Protein AF-A0A553NZQ5-F1 (afdb_monomer_lite)

Secondary structure (DSSP, 8-state):
---------------PPPP---TTSTTTTTSS----GGG--SHHHHHHHHHHHHTT---TTHHHHHHHHHHHHHTSTT---HHHHHHHHHHHHHHHS---S-----S-----HHHHHHHHHHHHHHHHHHHH---SSGGGHHHHHHHHHHHHHHHHHHTTT---HHHHHHHHHHHHHHHHHHHHHT--SPPP----TT-S---TTPPPPHHHHHHHHHTS-GGGTTT-TTS--

Organism: Tigriopus californicus (NCBI:txid6832)

Sequence (233 aa):
MVWRVAVQRGFGIVCRAFNPVGSRWASHCAASSLDHPETIGHPRKLYKVLVRNLDRLPNPDAKFYKDSVRRGFSQHVDETDPERIRQIIDRIQVGVIDPCVPMASSASHRIPPALRSQVIQLYRQLLRLGYQWQAQSPSNTPTERQYILSETQRLFRANQSLTNPQLISEHIREAEARATMAVHYRNPYPRPVNVPPRSYSKQVGKRAGKAIQKQSELSKPIYVKSIDDTVPK

Structure (mmCIF, N/CA/C/O backbone):
data_AF-A0A553NZQ5-F1
#
_entry.id   AF-A0A553NZQ5-F1
#
loop_
_atom_site.group_PDB
_atom_site.id
_atom_site.type_symbol
_atom_site.label_atom_id
_atom_site.label_alt_id
_atom_site.label_comp_id
_atom_site.label_asym_id
_atom_site.label_entity_id
_atom_site.label_seq_id
_atom_site.pdbx_PDB_ins_code
_atom_site.Cartn_x
_atom_site.Cartn_y
_atom_site.Cartn_z
_atom_site.occupancy
_atom_site.B_iso_or_equiv
_atom_site.auth_seq_id
_atom_site.auth_comp_id
_atom_site.auth_asym_id
_atom_site.auth_atom_id
_atom_site.pdbx_PDB_model_num
ATOM 1 N N . MET A 1 1 ? 9.486 70.555 8.428 1.00 34.84 1 MET A N 1
ATOM 2 C CA . MET A 1 1 ? 8.877 69.255 8.065 1.00 34.84 1 MET A CA 1
ATOM 3 C C . MET A 1 1 ? 9.848 68.142 8.418 1.00 34.84 1 MET A C 1
ATOM 5 O O . MET A 1 1 ? 10.601 67.683 7.577 1.00 34.84 1 MET A O 1
ATOM 9 N N . VAL A 1 2 ? 9.876 67.799 9.706 1.00 26.08 2 VAL A N 1
ATOM 10 C CA . VAL A 1 2 ? 10.712 66.774 10.338 1.00 26.08 2 VAL A CA 1
ATOM 11 C C . VAL A 1 2 ? 9.958 66.373 11.621 1.00 26.08 2 VAL A C 1
ATOM 13 O O . VAL A 1 2 ? 9.723 67.224 12.466 1.00 26.08 2 VAL A O 1
ATOM 16 N N . TRP A 1 3 ? 9.577 65.094 11.699 1.00 22.62 3 TRP A N 1
ATOM 17 C CA . TRP A 1 3 ? 9.467 64.221 12.883 1.00 22.62 3 TRP A CA 1
ATOM 18 C C . TRP A 1 3 ? 8.360 64.357 13.957 1.00 22.62 3 TRP A C 1
ATOM 20 O O . TRP A 1 3 ? 8.117 65.406 14.533 1.00 22.62 3 TRP A O 1
ATOM 30 N N . ARG A 1 4 ? 7.858 63.152 14.304 1.00 24.25 4 ARG A N 1
ATOM 31 C CA . ARG A 1 4 ? 7.279 62.650 15.573 1.00 24.25 4 ARG A CA 1
ATOM 32 C C . ARG A 1 4 ? 6.030 63.327 16.145 1.00 24.25 4 ARG A C 1
ATOM 34 O O . ARG A 1 4 ? 6.143 64.346 16.801 1.00 24.25 4 ARG A O 1
ATOM 41 N N . VAL A 1 5 ? 4.924 62.571 16.156 1.00 28.64 5 VAL A N 1
ATOM 42 C CA . VAL A 1 5 ? 4.207 62.208 17.398 1.00 28.64 5 VAL A CA 1
ATOM 43 C C . VAL A 1 5 ? 3.675 60.777 17.248 1.00 28.64 5 VAL A C 1
ATOM 45 O O . VAL A 1 5 ? 2.895 60.481 16.347 1.00 28.64 5 VAL A O 1
ATOM 48 N N . ALA A 1 6 ? 4.129 59.884 18.126 1.00 29.45 6 ALA A N 1
ATOM 49 C CA . ALA A 1 6 ? 3.522 58.580 18.354 1.00 29.45 6 ALA A CA 1
ATOM 50 C C . ALA A 1 6 ? 2.215 58.781 19.137 1.00 29.45 6 ALA A C 1
ATOM 52 O O . ALA A 1 6 ? 2.225 59.443 20.173 1.00 29.45 6 ALA A O 1
ATOM 53 N N . VAL A 1 7 ? 1.104 58.217 18.653 1.00 30.83 7 VAL A N 1
ATOM 54 C CA . VAL A 1 7 ? -0.173 58.202 19.377 1.00 30.83 7 VAL A CA 1
ATOM 55 C C . VAL A 1 7 ? -0.441 56.802 19.914 1.00 30.83 7 VAL A C 1
ATOM 57 O O . VAL A 1 7 ? -0.498 55.806 19.200 1.00 30.83 7 VAL A O 1
ATOM 60 N N . GLN A 1 8 ? -0.603 56.795 21.223 1.00 31.92 8 GLN A N 1
ATOM 61 C CA . GLN A 1 8 ? -0.920 55.721 22.140 1.00 31.92 8 GLN A CA 1
ATOM 62 C C . GLN A 1 8 ? -2.379 55.275 21.982 1.00 31.92 8 GLN A C 1
ATOM 64 O O . GLN A 1 8 ? -3.272 56.076 22.239 1.00 31.92 8 GLN A O 1
ATOM 69 N N . ARG A 1 9 ? -2.642 54.008 21.617 1.00 32.78 9 ARG A N 1
ATOM 70 C CA . ARG A 1 9 ? -3.940 53.342 21.866 1.00 32.78 9 ARG A CA 1
ATOM 71 C C . ARG A 1 9 ? -3.785 51.840 22.150 1.00 32.78 9 ARG A C 1
ATOM 73 O O . ARG A 1 9 ? -3.464 51.056 21.270 1.00 32.78 9 ARG A O 1
ATOM 80 N N . GLY A 1 10 ? -4.024 51.524 23.425 1.00 29.95 10 GLY A N 1
ATOM 81 C CA . GLY A 1 10 ? -4.539 50.294 24.041 1.00 29.95 10 GLY A CA 1
ATOM 82 C C . GLY A 1 10 ? -4.484 48.959 23.296 1.00 29.95 10 GLY A C 1
ATOM 83 O O . GLY A 1 10 ? -5.216 48.727 22.339 1.00 29.95 10 GLY A O 1
ATOM 84 N N . PHE A 1 11 ? -3.735 48.028 23.888 1.00 30.14 11 PHE A N 1
ATOM 85 C CA . PHE A 1 11 ? -4.011 46.593 23.847 1.00 30.14 11 PHE A CA 1
ATOM 86 C C . PHE A 1 11 ? -5.393 46.289 24.450 1.00 30.14 11 PHE A C 1
ATOM 88 O O . PHE A 1 11 ? -5.730 46.804 25.515 1.00 30.14 11 PHE A O 1
ATOM 95 N N . GLY A 1 12 ? -6.159 45.409 23.802 1.00 26.55 12 GLY A N 1
ATOM 96 C CA . GLY A 1 12 ? -7.409 44.871 24.339 1.00 26.55 12 GLY A CA 1
ATOM 97 C C . GLY A 1 12 ? -8.275 44.221 23.265 1.00 26.55 12 GLY A C 1
ATOM 98 O O . GLY A 1 12 ? -9.278 44.794 22.849 1.00 26.55 12 GLY A O 1
ATOM 99 N N . ILE A 1 13 ? -7.900 43.027 22.793 1.00 29.56 13 ILE A N 1
ATOM 100 C CA . ILE A 1 13 ? -8.799 42.207 21.969 1.00 29.56 13 ILE A CA 1
ATOM 101 C C . ILE A 1 13 ? -9.811 41.553 22.910 1.00 29.56 13 ILE A C 1
ATOM 103 O O . ILE A 1 13 ? -9.509 40.616 23.644 1.00 29.56 13 ILE A O 1
ATOM 107 N N . VAL A 1 14 ? -11.019 42.105 22.891 1.00 29.95 14 VAL A N 1
ATOM 108 C CA . VAL A 1 14 ? -12.210 41.581 23.555 1.00 29.95 14 VAL A CA 1
ATOM 109 C C . VAL A 1 14 ? -12.676 40.332 22.801 1.00 29.95 14 VAL A C 1
ATOM 111 O O . VAL A 1 14 ? -13.279 40.431 21.732 1.00 29.95 14 VAL A O 1
ATOM 114 N N . CYS A 1 15 ? -12.426 39.147 23.361 1.00 28.91 15 CYS A N 1
ATOM 115 C CA . CYS A 1 15 ? -13.151 37.936 22.983 1.00 28.91 15 CYS A CA 1
ATOM 116 C C . CYS A 1 15 ? -14.612 38.090 23.429 1.00 28.91 15 CYS A C 1
ATOM 118 O O . CYS A 1 15 ? -14.913 38.077 24.622 1.00 28.91 15 CYS A O 1
ATOM 120 N N . ARG A 1 16 ? -15.528 38.257 22.468 1.00 30.03 16 ARG A N 1
ATOM 121 C CA . ARG A 1 16 ? -16.971 38.190 22.725 1.00 30.03 16 ARG A CA 1
ATOM 122 C C . ARG A 1 16 ? -17.333 36.776 23.163 1.00 30.03 16 ARG A C 1
ATOM 124 O O . ARG A 1 16 ? -17.112 35.818 22.427 1.00 30.03 16 ARG A O 1
ATOM 131 N N . ALA A 1 17 ? -17.912 36.689 24.355 1.00 29.67 17 ALA A N 1
ATOM 132 C CA . ALA A 1 17 ? -18.556 35.504 24.886 1.00 29.67 17 ALA A CA 1
ATOM 133 C C . ALA A 1 17 ? -19.623 34.997 23.904 1.00 29.67 17 ALA A C 1
ATOM 135 O O . ALA A 1 17 ? -20.591 35.700 23.607 1.00 29.67 17 ALA A O 1
ATOM 136 N N . PHE A 1 18 ? -19.434 33.775 23.405 1.00 27.61 18 PHE A N 1
ATOM 137 C CA . PHE A 1 18 ? -20.489 33.010 22.757 1.00 27.61 18 PHE A CA 1
ATOM 138 C C . PHE A 1 18 ? -21.094 32.055 23.789 1.00 27.61 18 PHE A C 1
ATOM 140 O O . PHE A 1 18 ? -20.395 31.363 24.526 1.00 27.61 18 PHE A O 1
ATOM 147 N N . ASN A 1 19 ? -22.414 32.128 23.861 1.00 30.89 19 ASN A N 1
ATOM 148 C CA . ASN A 1 19 ? -23.310 31.618 24.888 1.00 30.89 19 ASN A CA 1
ATOM 149 C C . ASN A 1 19 ? -23.218 30.080 25.052 1.00 30.89 19 ASN A C 1
ATOM 151 O O . ASN A 1 19 ? -23.381 29.372 24.054 1.00 30.89 19 ASN A O 1
ATOM 155 N N . PRO A 1 20 ? -23.014 29.528 26.265 1.00 34.59 20 PRO A N 1
ATOM 156 C CA . PRO A 1 20 ? -23.078 28.090 26.493 1.00 34.59 20 PRO A CA 1
ATOM 157 C C . PRO A 1 20 ? -24.542 27.646 26.606 1.00 34.59 20 PRO A C 1
ATOM 159 O O . PRO A 1 20 ? -25.149 27.665 27.676 1.00 34.59 20 PRO A O 1
ATOM 162 N N . VAL A 1 21 ? -25.128 27.212 25.490 1.00 34.81 21 VAL A N 1
ATOM 163 C CA . VAL A 1 21 ? -26.366 26.426 25.520 1.00 34.81 21 VAL A CA 1
ATOM 164 C C . VAL A 1 21 ? -25.994 25.008 25.941 1.00 34.81 21 VAL A C 1
ATOM 166 O O . VAL A 1 21 ? -25.382 24.266 25.178 1.00 34.81 21 VAL A O 1
ATOM 169 N N . GLY A 1 22 ? -26.348 24.639 27.171 1.00 32.81 22 GLY A N 1
ATOM 170 C CA . GLY A 1 22 ? -26.192 23.265 27.656 1.00 32.81 22 GLY A CA 1
ATOM 171 C C . GLY A 1 22 ? -25.833 23.114 29.128 1.00 32.81 22 GLY A C 1
ATOM 172 O O . GLY A 1 22 ? -25.256 22.100 29.516 1.00 32.81 22 GLY A O 1
ATOM 173 N N . SER A 1 23 ? -26.175 24.102 29.952 1.00 36.06 23 SER A N 1
ATOM 174 C CA . SER A 1 23 ? -26.152 24.094 31.417 1.00 36.06 23 SER A CA 1
ATOM 175 C C . SER A 1 23 ? -27.056 22.999 32.004 1.00 36.06 23 SER A C 1
ATOM 177 O O . SER A 1 23 ? -28.111 23.265 32.570 1.00 36.06 23 SER A O 1
ATOM 179 N N . ARG A 1 24 ? -26.656 21.736 31.856 1.00 34.66 24 ARG A N 1
ATOM 180 C CA . ARG A 1 24 ? -27.196 20.610 32.639 1.00 34.66 24 ARG A CA 1
ATOM 181 C C . ARG A 1 24 ? -26.114 19.728 33.252 1.00 34.66 24 ARG A C 1
ATOM 183 O O . ARG A 1 24 ? -26.399 18.969 34.167 1.00 34.66 24 ARG A O 1
ATOM 190 N N . TRP A 1 25 ? -24.868 19.888 32.809 1.00 31.78 25 TRP A N 1
ATOM 191 C CA . TRP A 1 25 ? -23.724 19.127 33.311 1.00 31.78 25 TRP A CA 1
ATOM 192 C C . TRP A 1 25 ? -22.955 19.859 34.418 1.00 31.78 25 TRP A C 1
ATOM 194 O O . TRP A 1 25 ? -22.485 19.223 35.352 1.00 31.78 25 TRP A O 1
ATOM 204 N N . ALA A 1 26 ? -22.902 21.196 34.388 1.00 34.97 26 ALA A N 1
ATOM 205 C CA . ALA A 1 26 ? -22.195 21.975 35.409 1.00 34.97 26 ALA A CA 1
ATOM 206 C C . ALA A 1 26 ? -22.959 22.070 36.747 1.00 34.97 26 ALA A C 1
ATOM 208 O O . ALA A 1 26 ? -22.342 22.130 37.805 1.00 34.97 26 ALA A O 1
ATOM 209 N N . SER A 1 27 ? -24.296 22.027 36.724 1.00 30.98 27 SER A N 1
ATOM 210 C CA . SER A 1 27 ? -25.121 22.199 37.934 1.00 30.98 27 SER A CA 1
ATOM 211 C C . SER A 1 27 ? -25.471 20.892 38.654 1.00 30.98 27 SER A C 1
ATOM 213 O O . SER A 1 27 ? -25.902 20.939 39.800 1.00 30.98 27 SER A O 1
ATOM 215 N N . HIS A 1 28 ? -25.252 19.724 38.037 1.00 34.47 28 HIS A N 1
ATOM 216 C CA . HIS A 1 28 ? -25.442 18.424 38.701 1.00 34.47 28 HIS A CA 1
ATOM 217 C C . HIS A 1 28 ? -24.177 17.913 39.414 1.00 34.47 28 HIS A C 1
ATOM 219 O O . HIS A 1 28 ? -24.279 17.050 40.282 1.00 34.47 28 HIS A O 1
ATOM 225 N N . CYS A 1 29 ? -22.997 18.463 39.108 1.00 36.50 29 CYS A N 1
ATOM 226 C CA . CYS A 1 29 ? -21.754 18.122 39.810 1.00 36.50 29 CYS A CA 1
ATOM 227 C C . CYS A 1 29 ? -21.604 18.836 41.167 1.00 36.50 29 CYS A C 1
ATOM 229 O O . CYS A 1 29 ? -20.829 18.384 42.001 1.00 36.50 29 CYS A O 1
ATOM 231 N N . ALA A 1 30 ? -22.355 19.914 41.415 1.00 32.78 30 ALA A N 1
ATOM 232 C CA . ALA A 1 30 ? -22.250 20.717 42.638 1.00 32.78 30 ALA A CA 1
ATOM 233 C C . ALA A 1 30 ? -23.123 20.221 43.812 1.00 32.78 30 ALA A C 1
ATOM 235 O O . ALA A 1 30 ? -23.079 20.803 44.891 1.00 32.78 30 ALA A O 1
ATOM 236 N N . ALA A 1 31 ? -23.912 19.154 43.634 1.00 33.59 31 ALA A N 1
ATOM 237 C CA . ALA A 1 31 ? -24.860 18.676 44.645 1.00 33.59 31 ALA A CA 1
ATOM 238 C C . ALA A 1 31 ? -24.847 17.147 44.791 1.00 33.59 31 ALA A C 1
ATOM 240 O O . ALA A 1 31 ? -25.836 16.465 44.540 1.00 33.59 31 ALA A O 1
ATOM 241 N N . SER A 1 32 ? -23.707 16.588 45.182 1.00 37.28 32 SER A N 1
ATOM 242 C CA . SER A 1 32 ? -23.625 15.344 45.957 1.00 37.28 32 SER A CA 1
ATOM 243 C C . SER A 1 32 ? -22.174 15.163 46.351 1.00 37.28 32 SER A C 1
ATOM 245 O O . SER A 1 32 ? -21.344 14.916 45.481 1.00 37.28 32 SER A O 1
ATOM 247 N N . SER A 1 33 ? -21.908 15.332 47.645 1.00 44.00 33 SER A N 1
ATOM 248 C CA . SER A 1 33 ? -20.759 14.805 48.383 1.00 44.00 33 SER A CA 1
ATOM 249 C C . SER A 1 33 ? -19.882 13.865 47.549 1.00 44.00 33 SER A C 1
ATOM 251 O O . SER A 1 33 ? -20.131 12.659 47.460 1.00 44.00 33 SER A O 1
ATOM 253 N N . LEU A 1 34 ? -18.852 14.425 46.915 1.00 44.53 34 LEU A N 1
ATOM 254 C CA . LEU A 1 34 ? -17.677 13.639 46.588 1.00 44.53 34 LEU A CA 1
ATOM 255 C C . LEU A 1 34 ? -17.097 13.269 47.948 1.00 44.53 34 LEU A C 1
ATOM 257 O O . LEU A 1 34 ? -16.428 14.101 48.558 1.00 44.53 34 LEU A O 1
ATOM 261 N N . ASP A 1 35 ? -17.429 12.081 48.455 1.00 46.53 35 ASP A N 1
ATOM 262 C CA . ASP A 1 35 ? -16.715 11.494 49.585 1.00 46.53 35 ASP A CA 1
ATOM 263 C C . ASP A 1 35 ? -15.227 11.616 49.245 1.00 46.53 35 ASP A C 1
ATOM 265 O O . ASP A 1 35 ? -14.747 11.018 48.278 1.00 46.53 35 ASP A O 1
ATOM 269 N N . HIS A 1 36 ? -14.526 12.505 49.951 1.00 50.66 36 HIS A N 1
ATOM 270 C CA . HIS A 1 36 ? -13.116 12.761 49.705 1.00 50.66 36 HIS A CA 1
ATOM 271 C C . HIS A 1 36 ? -12.359 11.435 49.871 1.00 50.66 36 HIS A C 1
ATOM 273 O O . HIS A 1 36 ? -12.729 10.642 50.748 1.00 50.66 36 HIS A O 1
ATOM 279 N N . PRO A 1 37 ? -11.315 11.164 49.064 1.00 51.25 37 PRO A N 1
ATOM 280 C CA . PRO A 1 37 ? -10.582 9.893 49.093 1.00 51.25 37 PRO A CA 1
ATOM 281 C C . PRO A 1 37 ? -10.069 9.520 50.495 1.00 51.25 37 PRO A C 1
ATOM 283 O O . PRO A 1 37 ? -9.906 8.343 50.803 1.00 51.25 37 PRO A O 1
ATOM 286 N N . GLU A 1 38 ? -9.914 10.512 51.371 1.00 49.06 38 GLU A N 1
ATOM 287 C CA . GLU A 1 38 ? -9.522 10.384 52.776 1.00 49.06 38 GLU A CA 1
ATOM 288 C C . GLU A 1 38 ? -10.532 9.621 53.654 1.00 49.06 38 GLU A C 1
ATOM 290 O O . GLU A 1 38 ? -10.159 9.062 54.682 1.00 49.06 38 GLU A O 1
ATOM 295 N N . THR A 1 39 ? -11.801 9.527 53.243 1.00 55.50 39 THR A N 1
ATOM 296 C CA . THR A 1 39 ? -12.855 8.790 53.973 1.00 55.50 39 THR A CA 1
ATOM 297 C C . THR A 1 39 ? -13.043 7.346 53.487 1.00 55.50 39 THR A C 1
ATOM 299 O O . THR A 1 39 ? -13.803 6.561 54.069 1.00 55.50 39 THR A O 1
ATOM 302 N N . ILE A 1 40 ? -12.326 6.946 52.431 1.00 61.56 40 ILE A N 1
ATOM 303 C CA . ILE A 1 40 ? -12.476 5.649 51.770 1.00 61.56 40 ILE A CA 1
ATOM 304 C C . ILE A 1 40 ? -11.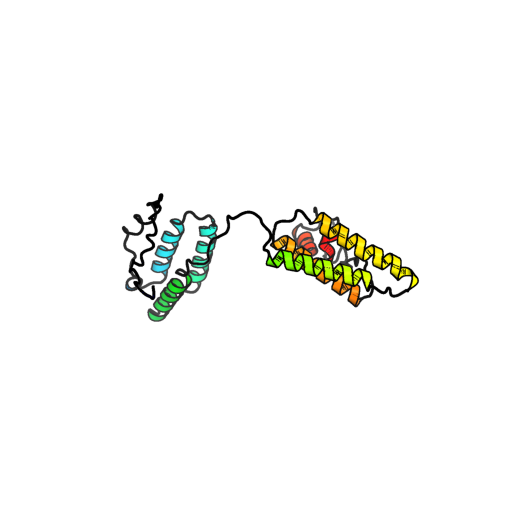451 4.655 52.333 1.00 61.56 40 ILE A C 1
ATOM 306 O O . ILE A 1 40 ? -10.510 4.243 51.669 1.00 61.56 40 ILE A O 1
ATOM 310 N N . GLY A 1 41 ? -11.666 4.209 53.572 1.00 60.50 41 GLY A N 1
ATOM 311 C CA . GLY A 1 41 ? -10.793 3.226 54.234 1.00 60.50 41 GLY A CA 1
ATOM 312 C C . GLY A 1 41 ? -10.859 1.790 53.683 1.00 60.50 41 GLY A C 1
ATOM 313 O O . GLY A 1 41 ? -10.273 0.895 54.274 1.00 60.50 41 GLY A O 1
ATOM 314 N N . HIS A 1 42 ? -11.609 1.525 52.602 1.00 70.00 42 HIS A N 1
ATOM 315 C CA . HIS A 1 42 ? -11.699 0.184 52.011 1.00 70.00 42 HIS A CA 1
ATOM 316 C C . HIS A 1 42 ? -11.907 0.257 50.486 1.00 70.00 42 HIS A C 1
ATOM 318 O O . HIS A 1 42 ? -12.862 0.909 50.041 1.00 70.00 42 HIS A O 1
ATOM 324 N N . PRO A 1 43 ? -11.122 -0.478 49.667 1.00 66.81 43 PRO A N 1
ATOM 325 C CA . PRO A 1 43 ? -11.233 -0.481 48.199 1.00 66.81 43 PRO A CA 1
ATOM 326 C C . PRO A 1 43 ? -12.639 -0.813 47.667 1.00 66.81 43 PRO A C 1
ATOM 328 O O . PRO A 1 43 ? -13.052 -0.315 46.619 1.00 66.81 43 PRO A O 1
ATOM 331 N N . ARG A 1 44 ? -13.442 -1.590 48.411 1.00 71.75 44 ARG A N 1
ATOM 332 C CA . ARG A 1 44 ? -14.847 -1.889 48.070 1.00 71.75 44 ARG A CA 1
ATOM 333 C C . ARG A 1 44 ? -15.732 -0.640 48.019 1.00 71.75 44 ARG A C 1
ATOM 335 O O . ARG A 1 44 ? -16.655 -0.579 47.205 1.00 71.75 44 ARG A O 1
ATOM 342 N N . LYS A 1 45 ? -15.486 0.343 48.892 1.00 75.75 45 LYS A N 1
ATOM 343 C CA . LYS A 1 45 ? -16.234 1.610 48.914 1.00 75.75 45 LYS A CA 1
ATOM 344 C C . LYS A 1 45 ? -15.865 2.470 47.699 1.00 75.75 45 LYS A C 1
ATOM 346 O O . LYS A 1 45 ? -16.774 2.948 47.024 1.00 75.75 45 LYS A O 1
ATOM 351 N N . LEU A 1 46 ? -14.574 2.546 47.355 1.00 72.62 46 LEU A N 1
ATOM 352 C CA . LEU A 1 46 ? -14.073 3.234 46.155 1.00 72.62 46 LEU A CA 1
ATOM 353 C C . LEU A 1 46 ? -14.740 2.706 44.879 1.00 72.62 46 LEU A C 1
ATOM 355 O O . LEU A 1 46 ? -15.280 3.468 44.081 1.00 72.62 46 LEU A O 1
A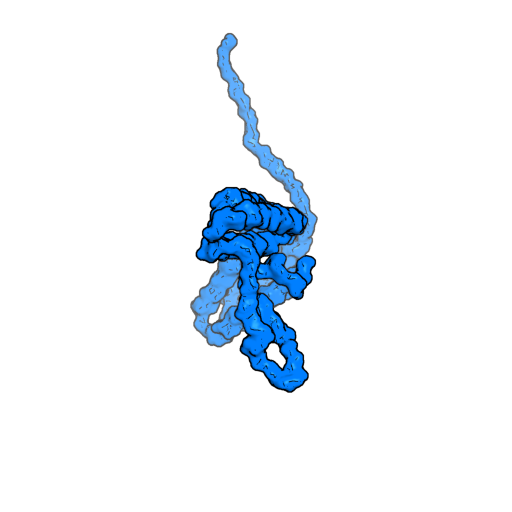TOM 359 N N . TYR A 1 47 ? -14.775 1.380 44.724 1.00 74.94 47 TYR A N 1
ATOM 360 C CA . TYR A 1 47 ? -15.391 0.721 43.574 1.00 74.94 47 TYR A CA 1
ATOM 361 C C . TYR A 1 47 ? -16.878 1.074 43.411 1.00 74.94 47 TYR A C 1
ATOM 363 O O . TYR A 1 47 ? -17.332 1.360 42.302 1.00 74.94 47 TYR A O 1
ATOM 371 N N . LYS A 1 48 ? -17.644 1.117 44.512 1.00 77.31 48 LYS A N 1
ATOM 372 C CA . LYS A 1 48 ? -19.063 1.511 44.474 1.00 77.31 48 LYS A CA 1
ATOM 373 C C . LYS A 1 48 ? -19.248 2.944 43.974 1.00 77.31 48 LYS A C 1
ATOM 375 O O . LYS A 1 48 ? -20.183 3.194 43.216 1.00 77.31 48 LYS A O 1
ATOM 380 N N . VAL A 1 49 ? -18.379 3.868 44.383 1.00 76.62 49 VAL A N 1
ATOM 381 C CA . VAL A 1 49 ? -18.419 5.268 43.932 1.00 76.62 49 VAL A CA 1
ATOM 382 C C . VAL A 1 49 ? -18.082 5.366 42.441 1.00 76.62 49 VAL A C 1
ATOM 384 O O . VAL A 1 49 ? -18.823 5.994 41.688 1.00 76.62 49 VAL A O 1
ATOM 387 N N . LEU A 1 50 ? -17.035 4.672 41.986 1.00 72.69 50 LEU A N 1
ATOM 388 C CA . LEU A 1 50 ? -16.617 4.671 40.580 1.00 72.69 50 LEU A CA 1
ATOM 389 C C . LEU A 1 50 ? -17.700 4.124 39.645 1.00 72.69 50 LEU A C 1
ATOM 391 O O . LEU A 1 50 ? -18.011 4.743 38.630 1.00 72.69 50 LEU A O 1
ATOM 395 N N . VAL A 1 51 ? -18.325 2.999 40.000 1.00 74.12 51 VAL A N 1
ATOM 396 C CA . VAL A 1 51 ? -19.403 2.416 39.186 1.00 74.12 51 VAL A CA 1
ATOM 397 C C . VAL A 1 51 ? -20.612 3.350 39.112 1.00 74.12 51 VAL A C 1
ATOM 399 O O . VAL A 1 51 ? -21.160 3.539 38.029 1.00 74.12 51 VAL A O 1
ATOM 402 N N . ARG A 1 52 ? -20.986 3.997 40.226 1.00 75.69 52 ARG A N 1
ATOM 403 C CA . ARG A 1 52 ? -22.071 4.994 40.244 1.00 75.69 52 ARG A CA 1
ATOM 404 C C . ARG A 1 52 ? -21.782 6.185 39.332 1.00 75.69 52 ARG A C 1
ATOM 406 O O . ARG A 1 52 ? -22.706 6.688 38.703 1.00 75.69 52 ARG A O 1
ATOM 413 N N . ASN A 1 53 ? -20.528 6.628 39.251 1.00 71.88 53 ASN A N 1
ATOM 414 C CA . ASN A 1 53 ? -20.134 7.719 38.360 1.00 71.88 53 ASN A CA 1
ATOM 415 C C . ASN A 1 53 ? -20.155 7.293 36.886 1.00 71.88 53 ASN A C 1
ATOM 417 O O . ASN A 1 53 ? -20.608 8.063 36.045 1.00 71.88 53 ASN A O 1
ATOM 421 N N . LEU A 1 54 ? -19.742 6.061 36.573 1.00 72.62 54 LEU A N 1
ATOM 422 C CA . LEU A 1 54 ? -19.806 5.527 35.208 1.00 72.62 54 LEU A CA 1
ATOM 423 C C . LEU A 1 54 ? -21.244 5.331 34.714 1.00 72.62 54 LEU A C 1
ATOM 425 O O . LEU A 1 54 ? -21.519 5.593 33.548 1.00 72.62 54 LEU A O 1
ATOM 429 N N . ASP A 1 55 ? -22.169 4.937 35.593 1.00 70.50 55 ASP A N 1
ATOM 430 C CA . ASP A 1 55 ? -23.589 4.778 35.248 1.00 70.50 55 ASP A CA 1
ATOM 431 C C . ASP A 1 55 ? -24.288 6.128 34.961 1.00 70.50 55 ASP A C 1
ATOM 433 O O . ASP A 1 55 ? -25.366 6.154 34.371 1.00 70.50 55 ASP A O 1
ATOM 437 N N . ARG A 1 56 ? -23.674 7.261 35.338 1.00 72.44 56 ARG A N 1
ATOM 438 C CA . ARG A 1 56 ? -24.158 8.619 35.023 1.00 72.44 56 ARG A CA 1
ATOM 439 C C . ARG A 1 56 ? -23.677 9.134 33.661 1.00 72.44 56 ARG A C 1
ATOM 441 O O . ARG A 1 56 ? -24.157 10.175 33.213 1.00 72.44 56 ARG A O 1
ATOM 448 N N . LEU A 1 57 ? -22.734 8.450 33.006 1.00 66.88 57 LEU A N 1
ATOM 449 C CA . LEU A 1 57 ? -22.196 8.870 31.712 1.00 66.88 57 LEU A CA 1
ATOM 450 C C . LEU A 1 57 ? -23.102 8.384 30.560 1.00 66.88 57 LEU A C 1
ATOM 452 O O . LEU A 1 57 ? -23.386 7.193 30.474 1.00 66.88 57 LEU A O 1
ATOM 456 N N . PRO A 1 58 ? -23.510 9.253 29.617 1.00 64.44 58 PRO A N 1
ATOM 457 C CA . PRO A 1 58 ? -24.420 8.922 28.517 1.00 64.44 58 PRO A CA 1
ATOM 458 C C . PRO A 1 58 ? -23.719 8.208 27.347 1.00 64.44 58 PRO A C 1
ATOM 460 O O . PRO A 1 58 ? -24.244 8.193 26.237 1.00 64.44 58 PRO A O 1
ATOM 463 N N . ASN A 1 59 ? -22.518 7.656 27.553 1.00 67.75 59 ASN A N 1
ATOM 464 C CA . ASN A 1 59 ? -21.684 7.117 26.479 1.00 67.75 59 ASN A CA 1
ATOM 465 C C . ASN A 1 59 ? -21.906 5.592 26.307 1.00 67.75 59 ASN A C 1
ATOM 467 O O . ASN A 1 59 ? -21.793 4.868 27.300 1.00 67.75 59 ASN A O 1
ATOM 471 N N . PRO A 1 60 ? -22.153 5.061 25.086 1.00 59.19 60 PRO A N 1
ATOM 472 C CA . PRO A 1 60 ? -22.134 3.614 24.813 1.00 59.19 60 PRO A CA 1
ATOM 473 C C . PRO A 1 60 ? -20.838 2.907 25.258 1.00 59.19 60 PRO A C 1
ATOM 475 O O . PRO A 1 60 ? -20.867 1.721 25.595 1.00 59.19 60 PRO A O 1
ATOM 478 N N . ASP A 1 61 ? -19.723 3.635 25.349 1.00 57.44 61 ASP A N 1
ATOM 479 C CA . ASP A 1 61 ? -18.434 3.112 25.813 1.00 57.44 61 ASP A CA 1
ATOM 480 C C . ASP A 1 61 ? -18.352 2.944 27.339 1.00 57.44 61 ASP A C 1
ATOM 482 O O . ASP A 1 61 ? -17.400 2.348 27.846 1.00 57.44 61 ASP A O 1
ATOM 486 N N . ALA A 1 62 ? -19.361 3.389 28.102 1.00 64.44 62 ALA A N 1
ATOM 487 C CA . ALA A 1 62 ? -19.419 3.209 29.556 1.00 64.44 62 ALA A CA 1
ATOM 488 C C . ALA A 1 62 ? -19.247 1.735 29.967 1.00 64.44 62 ALA A C 1
ATOM 490 O O . ALA A 1 62 ? -18.657 1.438 31.008 1.00 64.44 62 ALA A O 1
ATOM 491 N N . LYS A 1 63 ? -19.680 0.794 29.114 1.00 67.06 63 LYS A N 1
ATOM 492 C CA . LYS A 1 63 ? -19.467 -0.646 29.310 1.00 67.06 63 LYS A CA 1
ATOM 493 C C . LYS A 1 63 ? -17.979 -1.019 29.337 1.00 67.06 63 LYS A C 1
ATOM 495 O O . LYS A 1 63 ? -17.564 -1.767 30.220 1.00 67.06 63 LYS A O 1
ATOM 500 N N . PHE A 1 64 ? -17.175 -0.473 28.422 1.00 70.31 64 PHE A N 1
ATOM 501 C CA . PHE A 1 64 ? -15.735 -0.738 28.353 1.00 70.31 64 PHE A CA 1
ATOM 502 C C . PHE A 1 64 ? -15.019 -0.247 29.616 1.00 70.31 64 PHE A C 1
ATOM 504 O O . PHE A 1 64 ? -14.241 -0.986 30.226 1.00 70.31 64 PHE A O 1
ATOM 511 N N . TYR A 1 65 ? -15.340 0.969 30.061 1.00 72.38 65 TYR A N 1
ATOM 512 C CA . TYR A 1 65 ? -14.777 1.531 31.288 1.00 72.38 65 TYR A CA 1
ATOM 513 C C . TYR A 1 65 ? -15.202 0.735 32.525 1.00 72.38 65 TYR A C 1
ATOM 515 O O . TYR A 1 65 ? -14.370 0.447 33.385 1.00 72.38 65 TYR A O 1
ATOM 523 N N . LYS A 1 66 ? -16.459 0.279 32.582 1.00 72.69 66 LYS A N 1
ATOM 524 C CA . LYS A 1 66 ? -16.974 -0.567 33.669 1.00 72.69 66 LYS A CA 1
ATOM 525 C C . LYS A 1 66 ? -16.218 -1.893 33.771 1.00 72.69 66 LYS A C 1
ATOM 527 O O . LYS A 1 66 ? -15.871 -2.320 34.872 1.00 72.69 66 LYS A O 1
ATOM 532 N N . ASP A 1 67 ? -15.906 -2.518 32.640 1.00 71.69 67 ASP A N 1
ATOM 533 C CA . ASP A 1 67 ? -15.150 -3.774 32.596 1.00 71.69 67 ASP A CA 1
ATOM 534 C C . ASP A 1 67 ? -13.654 -3.581 32.891 1.00 71.69 67 ASP A C 1
ATOM 536 O O . ASP A 1 67 ? -13.003 -4.491 33.412 1.00 71.69 67 ASP A O 1
ATOM 540 N N . SER A 1 68 ? -13.099 -2.403 32.598 1.00 72.31 68 SER A N 1
ATOM 541 C CA . SER A 1 68 ? -11.742 -2.024 33.011 1.00 72.31 68 SER A CA 1
ATOM 542 C C . SER A 1 68 ? -11.653 -1.837 34.531 1.00 72.31 68 SER A C 1
ATOM 544 O O . SER A 1 68 ? -10.830 -2.471 35.192 1.00 72.31 68 SER A O 1
ATOM 546 N N . VAL A 1 69 ? -12.583 -1.067 35.109 1.00 72.69 69 VAL A N 1
ATOM 547 C CA . VAL A 1 69 ? -12.660 -0.821 36.560 1.00 72.69 69 VAL A CA 1
ATOM 548 C C . VAL A 1 69 ? -12.882 -2.121 37.339 1.00 72.69 69 VAL A C 1
ATOM 550 O O . VAL A 1 69 ? -12.250 -2.333 38.370 1.00 72.69 69 VAL A O 1
ATOM 553 N N . ARG A 1 70 ? -13.717 -3.038 36.834 1.00 72.75 70 ARG A N 1
ATOM 554 C CA . ARG A 1 70 ? -13.916 -4.372 37.434 1.00 72.75 70 ARG A CA 1
ATOM 555 C C . ARG A 1 70 ? -12.649 -5.221 37.450 1.00 72.75 70 ARG A C 1
ATOM 557 O O . ARG A 1 70 ? -12.353 -5.852 38.466 1.00 72.75 70 ARG A O 1
ATOM 564 N N . ARG A 1 7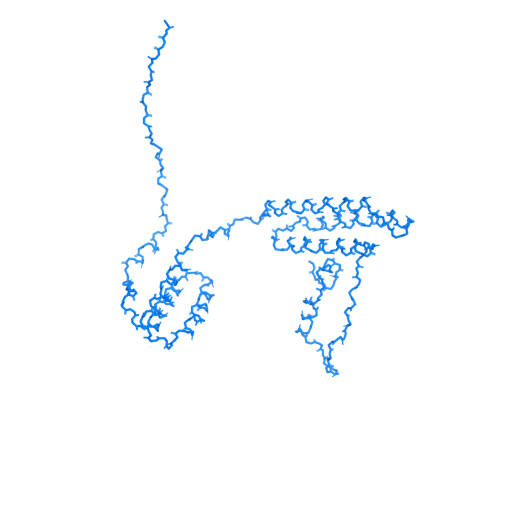1 ? -11.912 -5.253 36.335 1.00 69.56 71 ARG A N 1
ATOM 565 C CA . ARG A 1 71 ? -10.663 -6.022 36.226 1.00 69.56 71 ARG A CA 1
ATOM 566 C C . ARG A 1 71 ? -9.588 -5.474 37.158 1.00 69.56 71 ARG A C 1
ATOM 568 O O . ARG A 1 71 ? -8.965 -6.264 37.856 1.00 69.56 71 ARG A O 1
ATOM 575 N N . GLY A 1 72 ? -9.437 -4.150 37.225 1.00 67.56 72 GLY A N 1
ATOM 576 C CA . GLY A 1 72 ? -8.522 -3.505 38.172 1.00 67.56 72 GLY A CA 1
ATOM 577 C C . GLY A 1 72 ? -8.916 -3.754 39.630 1.00 67.56 72 GLY A C 1
ATOM 578 O O . GLY A 1 72 ? -8.080 -4.135 40.439 1.00 67.56 72 GLY A O 1
ATOM 579 N N . PHE A 1 73 ? -10.204 -3.634 39.969 1.00 74.38 73 PHE A N 1
ATOM 580 C CA . PHE A 1 73 ? -10.686 -3.868 41.335 1.00 74.38 73 PHE A CA 1
ATOM 581 C C . PHE A 1 73 ? -10.471 -5.310 41.813 1.00 74.38 73 PHE A C 1
ATOM 583 O O . PHE A 1 73 ? -10.106 -5.527 42.965 1.00 74.38 73 PHE A O 1
ATOM 590 N N . SER A 1 74 ? -10.655 -6.294 40.929 1.00 70.44 74 SER A N 1
ATOM 591 C CA . SER A 1 74 ? -10.484 -7.713 41.277 1.00 70.44 74 SER A CA 1
ATOM 592 C C . SER A 1 74 ? -9.062 -8.040 41.750 1.00 70.44 74 SER A C 1
ATOM 594 O O . SER A 1 74 ? -8.880 -8.982 42.509 1.00 70.44 74 SER A O 1
ATOM 596 N N . GLN A 1 75 ? -8.064 -7.250 41.342 1.00 67.94 75 GLN A N 1
ATOM 597 C CA . GLN A 1 75 ? -6.668 -7.411 41.764 1.00 67.94 75 GLN A CA 1
ATOM 598 C C . GLN A 1 75 ? -6.378 -6.810 43.150 1.00 67.94 75 GLN A C 1
ATOM 600 O O . GLN A 1 75 ? -5.337 -7.098 43.730 1.00 67.94 75 GLN A O 1
ATOM 605 N N . HIS A 1 76 ? -7.283 -5.985 43.683 1.00 67.88 76 HIS A N 1
ATOM 606 C CA . HIS A 1 76 ? -7.092 -5.208 44.915 1.00 67.88 76 HIS A CA 1
ATOM 607 C C . HIS A 1 76 ? -8.245 -5.402 45.914 1.00 67.88 76 HIS A C 1
ATOM 609 O O . HIS A 1 76 ? -8.479 -4.563 46.783 1.00 67.88 76 HIS A O 1
ATOM 615 N N . VAL A 1 77 ? -9.007 -6.492 45.767 1.00 69.06 77 VAL A N 1
ATOM 616 C CA . VAL A 1 77 ? -10.221 -6.757 46.555 1.00 69.06 77 VAL A CA 1
ATOM 617 C C . VAL A 1 77 ? -9.926 -7.042 48.033 1.00 69.06 77 VAL A C 1
ATOM 619 O O . VAL A 1 77 ? -10.735 -6.653 48.882 1.00 69.06 77 VAL A O 1
ATOM 622 N N . ASP A 1 78 ? -8.763 -7.635 48.316 1.00 69.69 78 ASP A N 1
ATOM 623 C CA . ASP A 1 78 ? -8.308 -8.044 49.654 1.00 69.69 78 ASP A CA 1
ATOM 624 C C . ASP A 1 78 ? -7.169 -7.157 50.198 1.00 69.69 78 ASP A C 1
ATOM 626 O O . ASP A 1 78 ? -6.590 -7.433 51.249 1.00 69.69 78 ASP A O 1
ATOM 630 N N . GLU A 1 79 ? -6.841 -6.065 49.498 1.00 66.75 79 GLU A N 1
ATOM 631 C CA . GLU A 1 79 ? -5.791 -5.143 49.929 1.00 66.75 79 GLU A CA 1
ATOM 632 C C . GLU A 1 79 ? -6.257 -4.372 51.175 1.00 66.75 79 GLU A C 1
ATOM 634 O O . GLU A 1 79 ? -7.247 -3.635 51.132 1.00 66.75 79 GLU A O 1
ATOM 639 N N . THR A 1 80 ? -5.556 -4.585 52.292 1.00 70.06 80 THR A N 1
ATOM 640 C CA . THR A 1 80 ? -5.896 -4.031 53.620 1.00 70.06 80 THR A CA 1
ATOM 641 C C . THR A 1 80 ? -4.909 -2.939 54.059 1.00 70.06 80 THR A C 1
ATOM 643 O O . THR A 1 80 ? -5.177 -2.218 55.018 1.00 70.06 80 THR A O 1
ATOM 646 N N . ASP A 1 81 ? -3.788 -2.777 53.346 1.00 76.12 81 ASP A N 1
ATOM 647 C CA . ASP A 1 81 ? -2.779 -1.753 53.631 1.00 76.12 81 ASP A CA 1
ATOM 648 C C . ASP A 1 81 ? -3.266 -0.345 53.213 1.00 76.12 81 ASP A C 1
ATOM 650 O O . ASP A 1 81 ? -3.511 -0.105 52.022 1.00 76.12 81 ASP A O 1
ATOM 654 N N . PRO A 1 82 ? -3.402 0.607 54.158 1.00 68.44 82 PRO A N 1
ATOM 655 C CA . PRO A 1 82 ? -3.901 1.951 53.875 1.00 68.44 82 PRO A CA 1
ATOM 656 C C . PRO A 1 82 ? -3.022 2.744 52.897 1.00 68.44 82 PRO A C 1
ATOM 658 O O . PRO A 1 82 ? -3.560 3.511 52.096 1.00 68.44 82 PRO A O 1
ATOM 661 N N . GLU A 1 83 ? -1.699 2.557 52.902 1.00 72.69 83 GLU A N 1
ATOM 662 C CA . GLU A 1 83 ? -0.796 3.294 52.004 1.00 72.69 83 GLU A CA 1
ATOM 663 C C . GLU A 1 83 ? -0.909 2.797 50.562 1.00 72.69 83 GLU A C 1
ATOM 665 O O . GLU A 1 83 ? -0.965 3.580 49.608 1.00 72.69 83 GLU A O 1
ATOM 670 N N . ARG A 1 84 ? -1.044 1.483 50.388 1.00 68.81 84 ARG A N 1
ATOM 671 C CA . ARG A 1 84 ? -1.265 0.876 49.075 1.00 68.81 84 ARG A CA 1
ATOM 672 C C . ARG A 1 84 ? -2.611 1.273 48.476 1.00 68.81 84 ARG A C 1
ATOM 674 O O . ARG A 1 84 ? -2.692 1.548 47.279 1.00 68.81 84 ARG A O 1
ATOM 681 N N . ILE A 1 85 ? -3.650 1.392 49.304 1.00 66.75 85 ILE A N 1
ATOM 682 C CA . ILE A 1 85 ? -4.962 1.907 48.886 1.00 66.75 85 ILE A CA 1
ATOM 683 C C . ILE A 1 85 ? -4.848 3.365 48.412 1.00 66.75 85 ILE A C 1
ATOM 685 O O . ILE A 1 85 ? -5.394 3.699 47.359 1.00 66.75 85 ILE A O 1
ATOM 689 N N . ARG A 1 86 ? -4.096 4.217 49.125 1.00 68.31 86 ARG A N 1
ATOM 690 C CA . ARG A 1 86 ? -3.839 5.613 48.717 1.00 68.31 86 ARG A CA 1
ATOM 691 C C . ARG A 1 86 ? -3.127 5.699 47.369 1.00 68.31 86 ARG A C 1
ATOM 693 O O . ARG A 1 86 ? -3.563 6.455 46.508 1.00 68.31 86 ARG A O 1
ATOM 700 N N . GLN A 1 87 ? -2.100 4.879 47.142 1.00 69.88 87 GLN A N 1
ATOM 701 C CA . GLN A 1 87 ? -1.382 4.837 45.860 1.00 69.88 87 GLN A CA 1
ATOM 702 C C . GLN A 1 87 ? -2.271 4.382 44.694 1.00 69.88 87 GLN A C 1
ATOM 704 O O . GLN A 1 87 ? -2.131 4.868 43.572 1.00 69.88 87 GLN A O 1
ATOM 709 N N . ILE A 1 88 ? -3.199 3.453 44.944 1.00 67.44 88 ILE A N 1
ATOM 710 C CA . ILE A 1 88 ? -4.177 3.014 43.941 1.00 67.44 88 ILE A CA 1
ATOM 711 C C . ILE A 1 88 ? -5.152 4.152 43.614 1.00 67.44 88 ILE A C 1
ATOM 713 O O . ILE A 1 88 ? -5.438 4.383 42.440 1.00 67.44 88 ILE A O 1
ATOM 717 N N . ILE A 1 89 ? -5.631 4.881 44.628 1.00 63.91 89 ILE A N 1
ATOM 718 C CA . ILE A 1 89 ? -6.501 6.052 44.451 1.00 63.91 89 ILE A CA 1
ATOM 719 C C . ILE A 1 89 ? -5.789 7.136 43.632 1.00 63.91 89 ILE A C 1
ATOM 721 O O . ILE A 1 89 ? -6.349 7.609 42.644 1.00 63.91 89 ILE A O 1
ATOM 725 N N . ASP A 1 90 ? -4.552 7.474 43.994 1.00 65.88 90 ASP A N 1
ATOM 726 C CA . ASP A 1 90 ? -3.760 8.518 43.338 1.00 65.88 90 ASP A CA 1
ATOM 727 C C . ASP A 1 90 ? -3.459 8.172 41.870 1.00 65.88 90 ASP A C 1
ATOM 729 O O . ASP A 1 90 ? -3.732 8.957 40.963 1.00 65.88 90 ASP A O 1
ATOM 733 N N . ARG A 1 91 ? -3.036 6.931 41.592 1.00 61.62 91 ARG A N 1
ATOM 734 C CA . ARG A 1 91 ? -2.805 6.454 40.217 1.00 61.62 91 ARG A CA 1
ATOM 735 C C . ARG A 1 91 ? -4.066 6.526 39.354 1.00 61.62 91 ARG A C 1
ATOM 737 O O . ARG A 1 91 ? -3.979 6.834 38.166 1.00 61.62 91 ARG A O 1
ATOM 744 N N . ILE A 1 92 ? -5.233 6.222 39.924 1.00 57.47 92 ILE A N 1
ATOM 745 C CA . ILE A 1 92 ? -6.513 6.333 39.213 1.00 57.47 92 ILE A CA 1
ATOM 746 C C . ILE A 1 92 ? -6.862 7.805 38.982 1.00 57.47 92 ILE A C 1
ATOM 748 O O . ILE A 1 92 ? -7.320 8.147 37.899 1.00 57.47 92 ILE A O 1
ATOM 752 N N . GLN A 1 93 ? -6.616 8.684 39.951 1.00 55.91 93 GLN A N 1
ATOM 753 C CA . GLN A 1 93 ? -6.855 10.118 39.810 1.00 55.91 93 GLN A CA 1
ATOM 754 C C . GLN A 1 93 ? -5.990 10.730 38.697 1.00 55.91 93 GLN A C 1
ATOM 756 O O . GLN A 1 93 ? -6.501 11.487 37.876 1.00 55.91 93 GLN A O 1
ATOM 761 N N . VAL A 1 94 ? -4.727 10.315 38.587 1.00 52.84 94 VAL A N 1
ATOM 762 C CA . VAL A 1 94 ? -3.831 10.718 37.492 1.00 52.84 94 VAL A CA 1
ATOM 763 C C . VAL A 1 94 ? -4.252 10.091 36.153 1.00 52.84 94 VAL A C 1
ATOM 765 O O . VAL A 1 94 ? -4.237 10.764 35.132 1.00 52.84 94 VAL A O 1
ATOM 768 N N . GLY A 1 95 ? -4.700 8.831 36.134 1.00 45.78 95 GLY A N 1
ATOM 769 C CA . GLY A 1 95 ? -5.112 8.139 34.901 1.00 45.78 95 GLY A CA 1
ATOM 770 C C . GLY A 1 95 ? -6.516 8.479 34.376 1.00 45.78 95 GLY A C 1
ATOM 771 O O . GLY A 1 95 ? -6.839 8.139 33.239 1.00 45.78 95 GLY A O 1
ATOM 772 N N . VAL A 1 96 ? -7.368 9.110 35.190 1.00 48.94 96 VAL A N 1
ATOM 773 C CA . VAL A 1 96 ? -8.759 9.469 34.844 1.00 48.94 96 VAL A CA 1
ATOM 774 C C . VAL A 1 96 ? -8.914 10.974 34.578 1.00 48.94 96 VAL A C 1
ATOM 776 O O . VAL A 1 96 ? -9.855 11.366 33.888 1.00 48.94 96 VAL A O 1
ATOM 779 N N . ILE A 1 97 ? -7.983 11.816 35.051 1.00 38.81 97 ILE A N 1
ATOM 780 C CA . ILE A 1 97 ? -7.984 13.279 34.849 1.00 38.81 97 ILE A CA 1
ATOM 781 C C . ILE A 1 97 ? -6.936 13.705 33.798 1.00 38.81 97 ILE A C 1
ATOM 783 O O . ILE A 1 97 ? -6.374 14.788 33.861 1.00 38.81 97 ILE A O 1
ATOM 787 N N . ASP A 1 98 ? -6.763 12.904 32.747 1.00 35.16 98 ASP A N 1
ATOM 788 C CA . ASP A 1 98 ? -6.352 13.420 31.436 1.00 35.16 98 ASP A CA 1
ATOM 789 C C . ASP A 1 98 ? -7.563 13.404 30.480 1.00 35.16 98 ASP A C 1
ATOM 791 O O . ASP A 1 98 ? -7.643 12.579 29.568 1.00 35.16 98 ASP A O 1
ATOM 795 N N . PRO A 1 99 ? -8.557 14.305 30.642 1.00 44.84 99 PRO A N 1
ATOM 796 C CA . PRO A 1 99 ? -9.683 14.412 29.715 1.00 44.84 99 PRO A CA 1
ATOM 797 C C . PRO A 1 99 ? -9.314 15.105 28.389 1.00 44.84 99 PRO A C 1
ATOM 799 O O . PRO A 1 99 ? -10.204 15.475 27.628 1.00 44.84 99 PRO A O 1
ATOM 802 N N . CYS A 1 100 ? -8.027 15.286 28.077 1.00 40.31 100 CYS A N 1
ATOM 803 C CA . CYS A 1 100 ? -7.580 15.926 26.841 1.00 40.31 100 CYS A CA 1
ATOM 804 C C . CYS A 1 100 ? -6.849 14.947 25.911 1.00 40.31 100 CYS A C 1
ATOM 806 O O . CYS A 1 100 ? -5.783 15.241 25.380 1.00 40.31 100 CYS A O 1
ATOM 808 N N . VAL A 1 101 ? -7.455 13.788 25.647 1.00 44.72 101 VAL A N 1
ATOM 809 C CA . VAL A 1 101 ? -7.377 13.264 24.280 1.00 44.72 101 VAL A CA 1
ATOM 810 C C . VAL A 1 101 ? -8.516 13.952 23.536 1.00 44.72 101 VAL A C 1
ATOM 812 O O . VAL A 1 101 ? -9.676 13.678 23.849 1.00 44.72 101 VAL A O 1
ATOM 815 N N . PRO A 1 102 ? -8.242 14.886 22.610 1.00 43.44 102 PRO A N 1
ATOM 816 C CA . PRO A 1 102 ? -9.302 15.569 21.892 1.00 43.44 102 PRO A CA 1
ATOM 817 C C . PRO A 1 102 ? -10.150 14.525 21.163 1.00 43.44 102 PRO A C 1
ATOM 819 O O . PRO A 1 102 ? -9.707 13.908 20.193 1.00 43.44 102 PRO A O 1
ATOM 822 N N . MET A 1 103 ? -11.387 14.337 21.630 1.00 41.28 103 MET A N 1
ATOM 823 C CA . MET A 1 103 ? -12.435 13.615 20.914 1.00 41.28 103 MET A CA 1
ATOM 824 C C . MET A 1 103 ? -12.884 14.451 19.712 1.00 41.28 103 MET A C 1
ATOM 826 O O . MET A 1 103 ? -14.007 14.933 19.632 1.00 41.28 103 MET A O 1
ATOM 830 N N . ALA A 1 104 ? -11.982 14.628 18.752 1.00 42.06 104 ALA A N 1
ATOM 831 C CA . ALA A 1 104 ? -12.303 15.047 17.403 1.00 42.06 104 ALA A CA 1
ATOM 832 C C . ALA A 1 104 ? -12.531 13.784 16.561 1.00 42.06 104 ALA A C 1
ATOM 834 O O . ALA A 1 104 ? -11.730 13.449 15.696 1.00 42.06 104 ALA A O 1
ATOM 835 N N . SER A 1 105 ? -13.610 13.046 16.831 1.00 50.12 105 SER A N 1
ATOM 836 C CA . SER A 1 105 ? -14.031 11.929 15.971 1.00 50.12 105 SER A CA 1
ATOM 837 C C . SER A 1 105 ? -15.492 12.072 15.574 1.00 50.12 105 SER A C 1
ATOM 839 O O . SER A 1 105 ? -16.341 11.227 15.824 1.00 50.12 105 SER A O 1
ATOM 841 N N . SER A 1 106 ? -15.779 13.205 14.948 1.00 49.53 106 SER A N 1
ATOM 842 C CA . SER A 1 106 ? -16.969 13.406 14.126 1.00 49.53 106 SER A CA 1
ATOM 843 C C . SER A 1 106 ? -16.701 14.561 13.165 1.00 49.53 106 SER A C 1
ATOM 845 O O . SER A 1 106 ? -17.417 15.555 13.131 1.00 49.53 106 SER A O 1
ATOM 847 N N . ALA A 1 107 ? -15.609 14.456 12.407 1.00 46.59 107 ALA A N 1
ATOM 848 C CA . ALA A 1 107 ? -15.283 15.386 11.338 1.00 46.59 107 ALA A CA 1
ATOM 849 C C . ALA A 1 107 ? -14.972 14.576 10.077 1.00 46.59 107 ALA A C 1
ATOM 851 O O . ALA A 1 107 ? -13.928 13.948 9.990 1.00 46.59 107 ALA A O 1
ATOM 852 N N . SER A 1 108 ? -15.936 14.567 9.151 1.00 51.00 108 SER A N 1
ATOM 853 C CA . SER A 1 108 ? -15.810 14.302 7.711 1.00 51.00 108 SER A CA 1
ATOM 854 C C . SER A 1 108 ? -14.748 13.268 7.298 1.00 51.00 108 SER A C 1
ATOM 856 O O . SER A 1 108 ? -13.560 13.570 7.300 1.00 51.00 108 SER A O 1
ATOM 858 N N . HIS A 1 109 ? -15.203 12.081 6.877 1.00 64.50 109 HIS A N 1
ATOM 859 C CA . HIS A 1 109 ? -14.442 10.999 6.232 1.00 64.50 109 HIS A CA 1
ATOM 860 C C . HIS A 1 109 ? -13.475 11.544 5.151 1.00 64.50 109 HIS A C 1
ATOM 862 O O . HIS A 1 109 ? -13.781 11.582 3.963 1.00 64.50 109 HIS A O 1
ATOM 868 N N . ARG A 1 110 ? -12.297 12.019 5.551 1.00 76.62 110 ARG A N 1
ATOM 869 C CA . ARG A 1 110 ? -11.224 12.457 4.661 1.00 76.62 110 ARG A CA 1
ATOM 870 C C . ARG A 1 110 ? -9.952 11.752 5.081 1.00 76.62 110 ARG A C 1
ATOM 872 O O . ARG A 1 110 ? -9.617 11.675 6.258 1.00 76.62 110 ARG A O 1
ATOM 879 N N . ILE A 1 111 ? -9.242 11.248 4.082 1.00 84.81 111 ILE A N 1
ATOM 880 C CA . ILE A 1 111 ? -7.966 10.567 4.270 1.00 84.81 111 ILE A CA 1
ATOM 881 C C . ILE A 1 111 ? -6.965 11.560 4.891 1.00 84.81 111 ILE A C 1
ATOM 883 O O . ILE A 1 111 ? -6.820 12.661 4.347 1.00 84.81 111 ILE A O 1
ATOM 887 N N . PRO A 1 112 ? -6.246 11.191 5.969 1.00 89.56 112 PRO A N 1
ATOM 888 C CA . PRO A 1 112 ? -5.201 12.031 6.544 1.00 89.56 112 PRO A CA 1
ATOM 889 C C . PRO A 1 112 ? -4.160 12.434 5.484 1.00 89.56 112 PRO A C 1
ATOM 891 O O . PRO A 1 112 ? -3.748 11.583 4.689 1.00 89.56 112 PRO A O 1
ATOM 894 N N . PRO A 1 113 ? -3.685 13.693 5.456 1.00 89.56 113 PRO A N 1
ATOM 895 C CA . PRO A 1 113 ? -2.748 14.158 4.429 1.00 89.56 113 PRO A CA 1
ATOM 896 C C . PRO A 1 113 ? -1.438 13.355 4.417 1.00 89.56 113 PRO A C 1
ATOM 898 O O . PRO A 1 113 ? -0.931 13.039 3.344 1.00 89.56 113 PRO A O 1
ATOM 901 N N . ALA A 1 114 ? -0.941 12.938 5.587 1.00 92.50 114 ALA A N 1
ATOM 902 C CA . ALA A 1 114 ? 0.235 12.072 5.702 1.00 92.50 114 ALA A CA 1
ATOM 903 C C . ALA A 1 114 ? 0.035 10.720 4.993 1.00 92.50 114 ALA A C 1
ATOM 905 O O . ALA A 1 114 ? 0.896 10.274 4.235 1.00 92.50 114 ALA A O 1
ATOM 906 N N . LEU A 1 115 ? -1.140 10.111 5.173 1.00 94.12 115 LEU A N 1
ATOM 907 C CA . LEU A 1 115 ? -1.486 8.842 4.540 1.00 94.12 115 LEU A CA 1
ATOM 908 C C . LEU A 1 115 ? -1.612 9.001 3.018 1.00 94.12 115 LEU A C 1
ATOM 910 O O . LEU A 1 115 ? -1.130 8.156 2.268 1.00 94.12 115 LEU A O 1
ATOM 914 N N . ARG A 1 116 ? -2.175 10.121 2.538 1.00 93.56 116 ARG A N 1
ATOM 915 C CA . ARG A 1 116 ? -2.205 10.422 1.095 1.00 93.56 116 ARG A CA 1
ATOM 916 C C . ARG A 1 116 ? -0.801 10.534 0.502 1.00 93.56 116 ARG A C 1
ATOM 918 O O . ARG A 1 116 ? -0.560 9.987 -0.573 1.00 93.56 116 ARG A O 1
ATOM 925 N N . SER A 1 117 ? 0.120 11.210 1.188 1.00 95.81 117 SER A N 1
ATOM 926 C CA . SER A 1 117 ? 1.516 11.320 0.750 1.00 95.81 117 SER A CA 1
ATOM 927 C C . SER A 1 117 ? 2.188 9.951 0.648 1.00 95.81 117 SER A C 1
ATOM 929 O O . SER A 1 117 ? 2.848 9.676 -0.354 1.00 95.81 117 SER A O 1
ATOM 931 N N . GLN A 1 118 ? 1.951 9.068 1.623 1.00 96.69 118 GLN A N 1
ATOM 932 C CA . GLN A 1 118 ? 2.471 7.700 1.612 1.00 96.69 118 GLN A CA 1
ATOM 933 C C . GLN A 1 118 ? 1.950 6.895 0.411 1.00 96.69 118 GLN A C 1
ATOM 935 O O . GLN A 1 118 ? 2.739 6.275 -0.299 1.00 96.69 118 GLN A O 1
ATOM 940 N N . VAL A 1 119 ? 0.645 6.967 0.116 1.00 96.81 119 VAL A N 1
ATOM 941 C CA . VAL A 1 119 ? 0.043 6.311 -1.062 1.00 96.81 119 VAL A CA 1
ATOM 942 C C . VAL A 1 119 ? 0.684 6.806 -2.362 1.00 96.81 119 VAL A C 1
ATOM 944 O O . VAL A 1 119 ? 1.033 6.005 -3.229 1.00 96.81 119 VAL A O 1
ATOM 947 N N . ILE A 1 120 ? 0.873 8.121 -2.508 1.00 96.31 120 ILE A N 1
ATOM 948 C CA . ILE A 1 120 ? 1.482 8.712 -3.711 1.00 96.31 120 ILE A CA 1
ATOM 949 C C . ILE A 1 120 ? 2.953 8.294 -3.845 1.00 96.31 120 ILE A C 1
ATOM 951 O O . ILE A 1 120 ? 3.411 7.997 -4.952 1.00 96.31 120 ILE A O 1
ATOM 955 N N . GLN A 1 121 ? 3.702 8.264 -2.741 1.00 97.56 121 GLN A N 1
ATOM 956 C CA . GLN A 1 121 ? 5.091 7.809 -2.730 1.00 97.56 121 GLN A CA 1
ATOM 957 C C . GLN A 1 121 ? 5.195 6.343 -3.155 1.00 97.56 121 GLN A C 1
ATOM 959 O O . GLN A 1 121 ? 5.987 6.028 -4.044 1.00 97.56 121 GLN A O 1
ATOM 964 N N . LEU A 1 122 ? 4.352 5.480 -2.586 1.00 97.75 122 LEU A N 1
ATOM 965 C CA . LEU A 1 122 ? 4.281 4.067 -2.940 1.00 97.75 122 LEU A CA 1
ATOM 966 C C . LEU A 1 122 ? 3.935 3.878 -4.421 1.00 97.75 122 LEU A C 1
ATOM 968 O O . LEU A 1 122 ? 4.621 3.138 -5.120 1.00 97.75 122 LEU A O 1
ATOM 972 N N . TYR A 1 123 ? 2.936 4.601 -4.934 1.00 97.69 123 TYR A N 1
ATOM 973 C CA . TYR A 1 123 ? 2.567 4.557 -6.351 1.00 97.69 123 TYR A CA 1
ATOM 974 C C . TYR A 1 123 ? 3.755 4.893 -7.262 1.00 97.69 123 TYR A C 1
ATOM 976 O O . TYR A 1 123 ? 4.075 4.150 -8.189 1.00 97.69 123 TYR A O 1
ATOM 984 N N . ARG A 1 124 ? 4.467 5.990 -6.971 1.00 98.00 124 ARG A N 1
ATOM 985 C CA . ARG A 1 124 ? 5.659 6.397 -7.734 1.00 98.00 124 ARG A CA 1
ATOM 986 C C . ARG A 1 124 ? 6.779 5.362 -7.637 1.00 98.00 124 ARG A C 1
ATOM 988 O O . ARG A 1 124 ? 7.447 5.110 -8.637 1.00 98.00 124 ARG A O 1
ATOM 995 N N . GLN A 1 125 ? 6.986 4.769 -6.462 1.00 97.69 125 GLN A N 1
ATOM 996 C CA . GLN A 1 125 ? 7.970 3.708 -6.258 1.00 97.69 125 GLN A CA 1
ATOM 997 C C . GLN A 1 125 ? 7.649 2.476 -7.111 1.00 97.69 125 GLN A C 1
ATOM 999 O O . GLN A 1 125 ? 8.541 1.963 -7.781 1.00 97.69 125 GLN A O 1
ATOM 1004 N N . LEU A 1 126 ? 6.389 2.038 -7.142 1.00 97.44 126 LEU A N 1
ATOM 1005 C CA . LEU A 1 126 ? 5.954 0.891 -7.942 1.00 97.44 126 LEU A CA 1
ATOM 1006 C C . LEU A 1 126 ? 6.093 1.146 -9.444 1.00 97.44 126 LEU A C 1
ATOM 1008 O O . LEU A 1 126 ? 6.563 0.274 -10.169 1.00 97.44 126 LEU A O 1
ATOM 1012 N N . LEU A 1 127 ? 5.762 2.352 -9.914 1.00 97.56 127 LEU A N 1
ATOM 1013 C CA . LEU A 1 127 ? 5.980 2.710 -11.316 1.00 97.56 127 LEU A CA 1
ATOM 1014 C C . LEU A 1 127 ? 7.469 2.695 -11.679 1.00 97.56 127 LEU A C 1
ATOM 1016 O O . LEU A 1 127 ? 7.837 2.126 -12.702 1.00 97.56 127 LEU A O 1
ATOM 1020 N N . ARG A 1 128 ? 8.338 3.267 -10.835 1.00 97.75 128 ARG A N 1
ATOM 1021 C CA . ARG A 1 128 ? 9.798 3.212 -11.040 1.00 97.75 128 ARG A CA 1
ATOM 1022 C C . ARG A 1 128 ? 10.305 1.775 -11.071 1.00 97.75 128 ARG A C 1
ATOM 1024 O O . ARG A 1 128 ? 11.065 1.439 -11.971 1.00 97.75 128 ARG A O 1
ATOM 1031 N N . LEU A 1 129 ? 9.837 0.936 -10.146 1.00 96.88 129 LEU A N 1
ATOM 1032 C CA . LEU A 1 129 ? 10.148 -0.490 -10.117 1.00 96.88 129 LEU A CA 1
ATOM 1033 C C . LEU A 1 129 ? 9.714 -1.180 -11.414 1.00 96.88 129 LEU A C 1
ATOM 1035 O O . LEU A 1 129 ? 10.501 -1.927 -11.982 1.00 96.88 129 LEU A O 1
ATOM 1039 N N . GLY A 1 130 ? 8.517 -0.875 -11.923 1.00 96.50 130 GLY A N 1
ATOM 1040 C CA . GLY A 1 130 ? 8.039 -1.359 -13.217 1.00 96.50 130 GLY A CA 1
ATOM 1041 C C . GLY A 1 130 ? 8.937 -0.932 -14.378 1.00 96.50 130 GLY A C 1
ATOM 1042 O O . GLY A 1 130 ? 9.298 -1.763 -15.198 1.00 96.50 130 GLY A O 1
ATOM 1043 N N . TYR A 1 131 ? 9.375 0.327 -14.437 1.00 95.81 131 TYR A N 1
ATOM 1044 C CA . TYR A 1 131 ? 10.282 0.789 -15.499 1.00 95.81 131 TYR A CA 1
ATOM 1045 C C . TYR A 1 131 ? 11.694 0.196 -15.400 1.00 95.81 131 TYR A C 1
ATOM 1047 O O . TYR A 1 131 ? 12.309 -0.114 -16.419 1.00 95.81 131 TYR A O 1
ATOM 1055 N N . GLN A 1 132 ? 12.208 0.024 -14.182 1.00 95.75 132 GLN A N 1
ATOM 1056 C CA . GLN A 1 132 ? 13.540 -0.526 -13.918 1.00 95.75 132 GLN A CA 1
ATOM 1057 C C . GLN A 1 132 ? 13.566 -2.059 -13.917 1.00 95.75 132 GLN A C 1
ATOM 1059 O O . GLN A 1 132 ? 14.638 -2.652 -13.800 1.00 95.75 132 GLN A O 1
ATOM 1064 N N . TRP A 1 133 ? 12.408 -2.709 -14.055 1.00 96.69 133 TRP A N 1
ATOM 1065 C CA . TRP A 1 133 ? 12.296 -4.154 -13.950 1.00 96.69 133 TRP A CA 1
ATOM 1066 C C . TRP A 1 133 ? 13.127 -4.862 -15.017 1.00 96.69 133 TRP A C 1
ATOM 1068 O O . TRP A 1 133 ? 13.144 -4.466 -16.185 1.00 96.69 133 TRP A O 1
ATOM 1078 N N . GLN A 1 134 ? 13.801 -5.930 -14.616 1.00 94.88 134 GLN A N 1
ATOM 1079 C CA . GLN A 1 134 ? 14.547 -6.816 -15.498 1.00 94.88 134 GLN A CA 1
ATOM 1080 C C . GLN A 1 134 ? 14.127 -8.237 -15.148 1.00 94.88 134 GLN A C 1
ATOM 1082 O O . GLN A 1 134 ? 14.311 -8.670 -14.004 1.00 94.88 134 GLN A O 1
ATOM 1087 N N . ALA A 1 135 ? 13.518 -8.912 -16.120 1.00 94.12 135 ALA A N 1
ATOM 1088 C CA . ALA A 1 135 ? 13.091 -10.293 -15.972 1.00 94.12 135 ALA A CA 1
ATOM 1089 C C . ALA A 1 135 ? 14.312 -11.219 -15.894 1.00 94.12 135 ALA A C 1
ATOM 1091 O O . ALA A 1 135 ? 15.398 -10.868 -16.359 1.00 94.12 135 ALA A O 1
ATOM 1092 N N . GLN A 1 136 ? 14.128 -12.421 -15.343 1.00 92.81 136 GLN A N 1
ATOM 1093 C CA . GLN A 1 136 ? 15.177 -13.449 -15.376 1.00 92.81 136 GLN A CA 1
ATOM 1094 C C . GLN A 1 136 ? 15.554 -13.808 -16.820 1.00 92.81 136 GLN A C 1
ATOM 1096 O O . GLN A 1 136 ? 16.727 -13.979 -17.140 1.00 92.81 136 GLN A O 1
ATOM 1101 N N . SER A 1 137 ? 14.553 -13.878 -17.699 1.00 92.81 137 SER A N 1
ATOM 1102 C CA . SER A 1 137 ? 14.740 -14.063 -19.135 1.00 92.81 137 SER A CA 1
ATOM 1103 C C . SER A 1 137 ? 14.524 -12.727 -19.847 1.00 92.81 137 SER A C 1
ATOM 1105 O O . SER A 1 137 ? 13.424 -12.174 -19.760 1.00 92.81 137 SER A O 1
ATOM 1107 N N . PRO A 1 138 ? 15.514 -12.197 -20.589 1.00 92.88 138 PRO A N 1
ATOM 1108 C CA . PRO A 1 138 ? 15.417 -10.866 -21.187 1.00 92.88 138 PRO A CA 1
ATOM 1109 C C . PRO A 1 138 ? 14.226 -10.726 -22.146 1.00 92.88 138 PRO A C 1
ATOM 1111 O O . PRO A 1 138 ? 13.618 -9.658 -22.188 1.00 92.88 138 PRO A O 1
ATOM 1114 N N . SER A 1 139 ? 13.825 -11.812 -22.818 1.00 95.12 139 SER A N 1
ATOM 1115 C CA . SER A 1 139 ? 12.639 -11.888 -23.685 1.00 95.12 139 SER A CA 1
ATOM 1116 C C . SER A 1 139 ? 11.331 -11.520 -22.981 1.00 95.12 139 SER A C 1
ATOM 1118 O O . SER A 1 139 ? 10.447 -10.935 -23.597 1.00 95.12 139 SER A O 1
ATOM 1120 N N . ASN A 1 140 ? 11.212 -11.833 -21.688 1.00 94.12 140 ASN A N 1
ATOM 1121 C CA . ASN A 1 140 ? 9.991 -11.628 -20.908 1.00 94.12 140 ASN A CA 1
ATOM 1122 C C . ASN A 1 140 ? 9.943 -10.243 -20.253 1.00 94.12 140 ASN A C 1
ATOM 1124 O O . ASN A 1 140 ? 8.887 -9.820 -19.787 1.00 94.12 140 ASN A O 1
ATOM 1128 N N . THR A 1 141 ? 11.059 -9.503 -20.260 1.00 95.56 141 THR A N 1
ATOM 1129 C CA . THR A 1 141 ? 11.158 -8.149 -19.697 1.00 95.56 141 THR A CA 1
ATOM 1130 C C . THR A 1 141 ? 10.035 -7.212 -20.159 1.00 95.56 141 THR A C 1
ATOM 1132 O O . THR A 1 141 ? 9.409 -6.613 -19.285 1.00 95.56 141 THR A O 1
ATOM 1135 N N . PRO A 1 142 ? 9.724 -7.050 -21.464 1.00 96.31 142 PRO A N 1
ATOM 1136 C CA . PRO A 1 142 ? 8.645 -6.151 -21.886 1.00 96.31 142 PRO A CA 1
ATOM 1137 C C . PRO A 1 142 ? 7.277 -6.566 -21.322 1.00 96.31 142 PRO A C 1
ATOM 1139 O O . PRO A 1 142 ? 6.547 -5.719 -20.806 1.00 96.31 142 PRO A O 1
ATOM 1142 N N . THR A 1 143 ? 6.965 -7.863 -21.344 1.00 96.38 143 THR A N 1
ATOM 1143 C CA . THR A 1 143 ? 5.700 -8.419 -20.845 1.00 96.38 143 THR A CA 1
ATOM 1144 C C . THR A 1 143 ? 5.553 -8.229 -19.336 1.00 96.38 143 THR A C 1
ATOM 1146 O O . THR A 1 143 ? 4.522 -7.757 -18.859 1.00 96.38 143 THR A O 1
ATOM 1149 N N . GLU A 1 144 ? 6.601 -8.539 -18.573 1.00 96.94 144 GLU A N 1
ATOM 1150 C CA . GLU A 1 144 ? 6.625 -8.384 -17.117 1.00 96.94 144 GLU A CA 1
ATOM 1151 C C . GLU A 1 144 ? 6.535 -6.911 -16.693 1.00 96.94 144 GLU A C 1
ATOM 1153 O O . GLU A 1 144 ? 5.778 -6.573 -15.781 1.00 96.94 144 GLU A O 1
ATOM 1158 N N . ARG A 1 145 ? 7.237 -6.009 -17.392 1.00 96.88 145 ARG A N 1
ATOM 1159 C CA . ARG A 1 145 ? 7.130 -4.556 -17.175 1.00 96.88 145 ARG A CA 1
ATOM 1160 C C . ARG A 1 145 ? 5.706 -4.065 -17.387 1.00 96.88 145 ARG A C 1
ATOM 1162 O O . ARG A 1 145 ? 5.156 -3.370 -16.533 1.00 96.88 145 ARG A O 1
ATOM 1169 N N . GLN A 1 146 ? 5.103 -4.435 -18.516 1.00 97.00 146 GLN A N 1
ATOM 1170 C CA . GLN A 1 146 ? 3.733 -4.052 -18.837 1.00 97.00 146 GLN A CA 1
ATOM 1171 C C . GLN A 1 146 ? 2.750 -4.592 -17.796 1.00 97.00 146 GLN A C 1
ATOM 1173 O O . GLN A 1 146 ? 1.843 -3.867 -17.377 1.00 97.00 146 GLN A O 1
ATOM 1178 N N . TYR A 1 147 ? 2.954 -5.827 -17.333 1.00 96.31 147 TYR A N 1
ATOM 1179 C CA . TYR A 1 147 ? 2.160 -6.414 -16.262 1.00 96.31 147 TYR A CA 1
ATOM 1180 C C . TYR A 1 147 ? 2.240 -5.578 -14.977 1.00 96.31 147 TYR A C 1
ATOM 1182 O O . TYR A 1 147 ? 1.205 -5.147 -14.475 1.00 96.31 147 TYR A O 1
ATOM 1190 N N . ILE A 1 148 ? 3.444 -5.256 -14.490 1.00 96.12 148 ILE A N 1
ATOM 1191 C CA . ILE A 1 148 ? 3.622 -4.450 -13.268 1.00 96.12 148 ILE A CA 1
ATOM 1192 C C . ILE A 1 148 ? 2.921 -3.093 -13.397 1.00 96.12 148 ILE A C 1
ATOM 1194 O O . ILE A 1 148 ? 2.205 -2.674 -12.484 1.00 96.12 148 ILE A O 1
ATOM 1198 N N . LEU A 1 149 ? 3.115 -2.399 -14.522 1.00 97.38 149 LEU A N 1
ATOM 1199 C CA . LEU A 1 149 ? 2.561 -1.062 -14.738 1.00 97.38 149 LEU A CA 1
ATOM 1200 C C . LEU A 1 149 ? 1.030 -1.086 -14.819 1.00 97.38 149 LEU A C 1
ATOM 1202 O O . LEU A 1 149 ? 0.369 -0.296 -14.140 1.00 97.38 149 LEU A O 1
ATOM 1206 N N . SER A 1 150 ? 0.467 -1.993 -15.619 1.00 96.75 150 SER A N 1
ATOM 1207 C CA . SER A 1 150 ? -0.985 -2.118 -15.791 1.00 96.75 150 SER A CA 1
ATOM 1208 C C . SER A 1 150 ? -1.675 -2.557 -14.501 1.00 96.75 150 SER A C 1
ATOM 1210 O O . SER A 1 150 ? -2.672 -1.951 -14.111 1.00 96.75 150 SER A O 1
ATOM 1212 N N . GLU A 1 151 ? -1.108 -3.528 -13.786 1.00 94.88 151 GLU A N 1
ATOM 1213 C CA . GLU A 1 151 ? -1.647 -4.023 -12.521 1.00 94.88 151 GLU A CA 1
ATOM 1214 C C . GLU A 1 151 ? -1.592 -2.952 -11.426 1.00 94.88 151 GLU A C 1
ATOM 1216 O O . GLU A 1 151 ? -2.579 -2.731 -10.720 1.00 94.88 151 GLU A O 1
ATOM 1221 N N . THR A 1 152 ? -0.479 -2.214 -11.330 1.00 95.75 152 THR A N 1
ATOM 1222 C CA . THR A 1 152 ? -0.354 -1.080 -10.402 1.00 95.75 152 THR A CA 1
ATOM 1223 C C . THR A 1 152 ? -1.424 -0.030 -10.696 1.00 95.75 152 THR A C 1
ATOM 1225 O O . THR A 1 152 ? -2.147 0.391 -9.796 1.00 95.75 152 THR A O 1
ATOM 1228 N N . GLN A 1 153 ? -1.588 0.377 -11.957 1.00 96.56 153 GLN A N 1
ATOM 1229 C CA . GLN A 1 153 ? -2.611 1.361 -12.322 1.00 96.56 153 GLN A CA 1
ATOM 1230 C C . GLN A 1 153 ? -4.027 0.856 -12.032 1.00 96.56 153 GLN A C 1
ATOM 1232 O O . GLN A 1 153 ? -4.844 1.604 -11.494 1.00 96.56 153 GLN A O 1
ATOM 1237 N N . ARG A 1 154 ? -4.316 -0.407 -12.359 1.00 95.25 154 ARG A N 1
ATOM 1238 C CA . ARG A 1 154 ? -5.622 -1.037 -12.144 1.00 95.25 154 ARG A CA 1
ATOM 1239 C C . ARG A 1 154 ? -6.008 -1.035 -10.667 1.00 95.25 154 ARG A C 1
ATOM 1241 O O . ARG A 1 154 ? -7.102 -0.585 -10.336 1.00 95.25 154 ARG A O 1
ATOM 1248 N N . LEU A 1 155 ? -5.114 -1.483 -9.784 1.00 93.31 155 LEU A N 1
ATOM 1249 C CA . LEU A 1 155 ? -5.383 -1.574 -8.344 1.00 93.31 155 LEU A CA 1
ATOM 1250 C C . LEU A 1 155 ? -5.533 -0.197 -7.689 1.00 93.31 155 LEU A C 1
ATOM 1252 O O . LEU A 1 155 ? -6.451 0.013 -6.900 1.00 93.31 155 LEU A O 1
ATOM 1256 N N . PHE A 1 156 ? -4.684 0.771 -8.047 1.00 94.94 156 PHE A N 1
ATOM 1257 C CA . PHE A 1 156 ? -4.795 2.127 -7.499 1.00 94.94 156 PHE A CA 1
ATOM 1258 C C . PHE A 1 156 ? -6.068 2.842 -7.967 1.00 94.94 156 PHE A C 1
ATOM 1260 O O . PHE A 1 156 ? -6.671 3.576 -7.186 1.00 94.94 156 PHE A O 1
ATOM 1267 N N . ARG A 1 157 ? -6.511 2.609 -9.211 1.00 94.88 157 ARG A N 1
ATOM 1268 C CA . ARG A 1 157 ? -7.789 3.136 -9.715 1.00 94.88 157 ARG A CA 1
ATOM 1269 C C . ARG A 1 157 ? -8.989 2.475 -9.042 1.00 94.88 157 ARG A C 1
ATOM 1271 O O . ARG A 1 157 ? -9.912 3.184 -8.655 1.00 94.88 157 ARG A O 1
ATOM 1278 N N . ALA A 1 158 ? -8.961 1.154 -8.853 1.00 92.38 158 ALA A N 1
ATOM 1279 C CA . ALA A 1 158 ? -10.024 0.430 -8.152 1.00 92.38 158 ALA A CA 1
ATOM 1280 C C . ALA A 1 158 ? -10.233 0.955 -6.719 1.00 92.38 158 ALA A C 1
ATOM 1282 O O . ALA A 1 158 ? -11.362 1.072 -6.257 1.00 92.38 158 ALA A O 1
ATOM 1283 N N . ASN A 1 159 ? -9.146 1.359 -6.057 1.00 92.19 159 ASN A N 1
ATOM 1284 C CA . ASN A 1 159 ? -9.153 1.829 -4.674 1.00 92.19 159 ASN A CA 1
ATOM 1285 C C . ASN A 1 159 ? -9.328 3.354 -4.521 1.00 92.19 1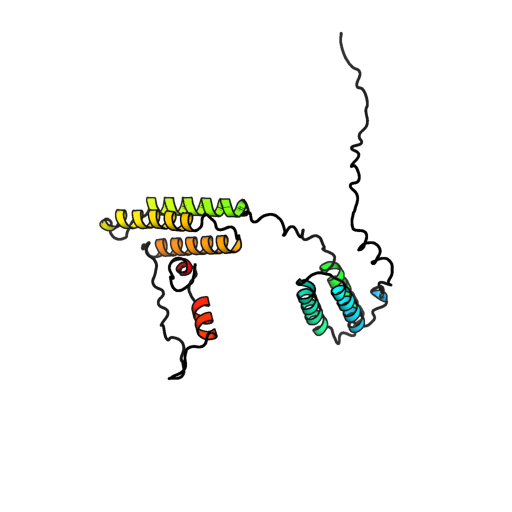59 ASN A C 1
ATOM 1287 O O . ASN A 1 159 ? -9.174 3.885 -3.420 1.00 92.19 159 ASN A O 1
ATOM 1291 N N . GLN A 1 160 ? -9.648 4.089 -5.593 1.00 91.25 160 GLN A N 1
ATOM 1292 C CA . GLN A 1 160 ? -9.698 5.558 -5.573 1.00 91.25 160 GLN A CA 1
ATOM 1293 C C . GLN A 1 160 ? -10.772 6.129 -4.629 1.00 91.25 160 GLN A C 1
ATOM 1295 O O . GLN A 1 160 ? -10.587 7.217 -4.079 1.00 91.25 160 GLN A O 1
ATOM 1300 N N . SER A 1 161 ? -11.885 5.415 -4.444 1.00 90.50 161 SER A N 1
ATOM 1301 C CA . SER A 1 161 ? -13.002 5.816 -3.576 1.00 90.50 161 SER A CA 1
ATOM 1302 C C . SER A 1 161 ? -12.807 5.428 -2.103 1.00 90.50 161 SER A C 1
ATOM 1304 O O . SER A 1 161 ? -13.606 5.827 -1.249 1.00 90.50 161 SER A O 1
ATOM 1306 N N . LEU A 1 162 ? -11.746 4.681 -1.768 1.00 90.38 162 LEU A N 1
ATOM 1307 C CA . LEU A 1 162 ? -11.489 4.257 -0.394 1.00 90.38 162 LEU A CA 1
ATOM 1308 C C . LEU A 1 162 ? -11.183 5.455 0.500 1.00 90.38 162 LEU A C 1
ATOM 1310 O O . LEU A 1 162 ? -10.292 6.258 0.233 1.00 90.38 162 LEU A O 1
ATOM 1314 N N . THR A 1 163 ? -11.927 5.544 1.600 1.00 91.00 163 THR A N 1
ATOM 1315 C CA . THR A 1 163 ? -11.838 6.674 2.533 1.00 91.00 163 THR A CA 1
ATOM 1316 C C . THR A 1 163 ? -11.439 6.242 3.946 1.00 91.00 163 THR A C 1
ATOM 1318 O O . THR A 1 163 ? -10.934 7.053 4.720 1.00 91.00 163 THR A O 1
ATOM 1321 N N . ASN A 1 164 ? -11.606 4.956 4.277 1.00 91.50 164 ASN A N 1
ATOM 1322 C CA . ASN A 1 164 ? -11.235 4.407 5.578 1.00 91.50 164 ASN A CA 1
ATOM 1323 C C . ASN A 1 164 ? -9.697 4.331 5.718 1.00 91.50 164 ASN A C 1
ATOM 1325 O O . ASN A 1 164 ? -9.061 3.589 4.961 1.00 91.50 164 ASN A O 1
ATOM 1329 N N . PRO A 1 165 ? -9.088 5.036 6.692 1.00 91.62 165 PRO A N 1
ATOM 1330 C CA . PRO A 1 165 ? -7.636 5.075 6.857 1.00 91.62 165 PRO A CA 1
ATOM 1331 C C . PRO A 1 165 ? -7.016 3.709 7.183 1.00 91.62 165 PRO A C 1
ATOM 1333 O O . PRO A 1 165 ? -5.891 3.452 6.764 1.00 91.62 165 PRO A O 1
ATOM 1336 N N . GLN A 1 166 ? -7.736 2.824 7.881 1.00 91.06 166 GLN A N 1
ATOM 1337 C CA . GLN A 1 166 ? -7.235 1.487 8.223 1.00 91.06 166 GLN A CA 1
ATOM 1338 C C . GLN A 1 166 ? -7.196 0.566 7.000 1.00 91.06 166 GLN A C 1
ATOM 1340 O O . GLN A 1 166 ? -6.224 -0.144 6.782 1.00 91.06 166 GLN A O 1
ATOM 1345 N N . LEU A 1 167 ? -8.214 0.622 6.140 1.00 91.31 167 LEU A N 1
ATOM 1346 C CA . LEU A 1 167 ? -8.196 -0.158 4.898 1.00 91.31 167 LEU A CA 1
ATOM 1347 C C . LEU A 1 167 ? -7.090 0.322 3.952 1.00 91.31 167 LEU A C 1
ATOM 1349 O O . LEU A 1 167 ? -6.409 -0.482 3.322 1.00 91.31 167 LEU A O 1
ATOM 1353 N N . ILE A 1 168 ? -6.859 1.636 3.890 1.00 93.69 168 ILE A N 1
ATOM 1354 C CA . ILE A 1 168 ? -5.771 2.203 3.087 1.00 93.69 168 ILE A CA 1
ATOM 1355 C C . ILE A 1 168 ? -4.407 1.728 3.604 1.00 93.69 168 ILE A C 1
ATOM 1357 O O . ILE A 1 168 ? -3.560 1.347 2.797 1.00 93.69 168 ILE A O 1
ATOM 1361 N N . SER A 1 169 ? -4.183 1.717 4.923 1.00 94.00 169 SER A N 1
ATOM 1362 C CA . SER A 1 169 ? -2.917 1.238 5.494 1.00 94.00 169 SER A CA 1
ATOM 1363 C C . SER A 1 169 ? -2.699 -0.258 5.243 1.00 94.00 169 SER A C 1
ATOM 1365 O O . SER A 1 169 ? -1.580 -0.669 4.930 1.00 94.00 169 SER A O 1
ATOM 1367 N N . GLU A 1 170 ? -3.758 -1.069 5.287 1.00 92.94 170 GLU A N 1
ATOM 1368 C CA . GLU A 1 170 ? -3.687 -2.481 4.907 1.00 92.94 170 GLU A CA 1
ATOM 1369 C C . GLU A 1 170 ? -3.294 -2.669 3.439 1.00 92.94 170 GLU A C 1
ATOM 1371 O O . GLU A 1 170 ? -2.406 -3.473 3.154 1.00 92.94 170 GLU A O 1
ATOM 1376 N N . HIS A 1 171 ? -3.887 -1.905 2.516 1.00 93.69 171 HIS A N 1
ATOM 1377 C CA . HIS A 1 171 ? -3.527 -1.965 1.096 1.00 93.69 171 HIS A CA 1
ATOM 1378 C C . HIS A 1 171 ? -2.099 -1.485 0.818 1.00 93.69 171 HIS A C 1
ATOM 1380 O O . HIS A 1 171 ? -1.421 -2.055 -0.037 1.00 93.69 171 HIS A O 1
ATOM 1386 N N . ILE A 1 172 ? -1.617 -0.472 1.545 1.00 95.81 172 ILE A N 1
ATOM 1387 C CA . ILE A 1 172 ? -0.212 -0.041 1.484 1.00 95.81 172 ILE A CA 1
ATOM 1388 C C . ILE A 1 172 ? 0.698 -1.208 1.871 1.00 95.81 172 ILE A C 1
ATOM 1390 O O . ILE A 1 172 ? 1.579 -1.587 1.099 1.00 95.81 172 ILE A O 1
ATOM 1394 N N . ARG A 1 173 ? 0.440 -1.826 3.028 1.00 95.19 173 ARG A N 1
ATOM 1395 C CA . ARG A 1 173 ? 1.250 -2.935 3.546 1.00 95.19 173 ARG A CA 1
ATOM 1396 C C . ARG A 1 173 ? 1.209 -4.154 2.622 1.00 95.19 173 ARG A C 1
ATOM 1398 O O . ARG A 1 173 ? 2.214 -4.839 2.439 1.00 95.19 173 ARG A O 1
ATOM 1405 N N . GLU A 1 174 ? 0.055 -4.428 2.025 1.00 93.88 174 GLU A N 1
ATOM 1406 C CA . GLU A 1 174 ? -0.102 -5.463 1.008 1.00 93.88 174 GLU A CA 1
ATOM 1407 C C . GLU A 1 174 ? 0.766 -5.186 -0.228 1.00 93.88 174 GLU A C 1
ATOM 1409 O O . GLU A 1 174 ? 1.508 -6.065 -0.672 1.00 93.88 174 GLU A O 1
ATOM 1414 N N . ALA A 1 175 ? 0.693 -3.975 -0.783 1.00 94.81 175 ALA A N 1
ATOM 1415 C CA . ALA A 1 175 ? 1.447 -3.594 -1.970 1.00 94.81 175 ALA A CA 1
ATOM 1416 C C . ALA A 1 175 ? 2.967 -3.608 -1.723 1.00 94.81 175 ALA A C 1
ATOM 1418 O O . ALA A 1 175 ? 3.719 -4.098 -2.568 1.00 94.81 175 ALA A O 1
ATOM 1419 N N . GLU A 1 176 ? 3.422 -3.157 -0.552 1.00 95.75 176 GLU A N 1
ATOM 1420 C CA . GLU A 1 176 ? 4.824 -3.259 -0.124 1.00 95.75 176 GLU A CA 1
ATOM 1421 C C . GLU A 1 176 ? 5.289 -4.719 -0.031 1.00 95.75 176 GLU A C 1
ATOM 1423 O O . GLU A 1 176 ? 6.359 -5.074 -0.540 1.00 95.75 176 GLU A O 1
ATOM 1428 N N . ALA A 1 177 ? 4.469 -5.593 0.560 1.00 94.25 177 ALA A N 1
ATOM 1429 C CA . ALA A 1 177 ? 4.769 -7.018 0.648 1.00 94.25 177 ALA A CA 1
ATOM 1430 C C . ALA A 1 177 ? 4.835 -7.670 -0.744 1.00 94.25 177 ALA A C 1
ATOM 1432 O O . ALA A 1 177 ? 5.770 -8.427 -1.019 1.00 94.25 177 ALA A O 1
ATOM 1433 N N . ARG A 1 178 ? 3.901 -7.339 -1.650 1.00 93.25 178 ARG A N 1
ATOM 1434 C CA . ARG A 1 178 ? 3.913 -7.810 -3.047 1.00 93.25 178 ARG A CA 1
ATOM 1435 C C . ARG A 1 178 ? 5.180 -7.365 -3.777 1.00 93.25 178 ARG A C 1
ATOM 1437 O O . ARG A 1 178 ? 5.834 -8.196 -4.402 1.00 93.25 178 ARG A O 1
ATOM 1444 N N . ALA A 1 179 ? 5.562 -6.094 -3.659 1.00 94.50 179 ALA A N 1
ATOM 1445 C CA . ALA A 1 179 ? 6.772 -5.565 -4.288 1.00 94.50 179 ALA A CA 1
ATOM 1446 C C . ALA A 1 179 ? 8.045 -6.238 -3.752 1.00 94.50 179 ALA A C 1
ATOM 1448 O O . ALA A 1 179 ? 8.911 -6.637 -4.529 1.00 94.50 179 ALA A O 1
ATOM 1449 N N . THR A 1 180 ? 8.131 -6.431 -2.434 1.00 94.62 180 THR A N 1
ATOM 1450 C CA . THR A 1 180 ? 9.265 -7.106 -1.785 1.00 94.62 180 THR A CA 1
ATOM 1451 C C . THR A 1 180 ? 9.411 -8.544 -2.281 1.00 94.62 180 THR A C 1
ATOM 1453 O O . THR A 1 180 ? 10.505 -8.972 -2.647 1.00 94.62 180 THR A O 1
ATOM 1456 N N . MET A 1 181 ? 8.302 -9.284 -2.361 1.00 92.44 181 MET A N 1
ATOM 1457 C CA . MET A 1 181 ? 8.292 -10.645 -2.902 1.00 92.44 181 MET A CA 1
ATOM 1458 C C . MET A 1 181 ? 8.653 -10.681 -4.383 1.00 92.44 181 MET A C 1
ATOM 1460 O O . MET A 1 181 ? 9.403 -11.562 -4.801 1.00 92.44 181 MET A O 1
ATOM 1464 N N . ALA A 1 182 ? 8.169 -9.724 -5.174 1.00 94.06 182 ALA A N 1
ATOM 1465 C CA . ALA A 1 182 ? 8.534 -9.645 -6.578 1.00 94.06 182 ALA A CA 1
ATOM 1466 C C . ALA A 1 182 ? 10.053 -9.516 -6.734 1.00 94.06 182 ALA A C 1
ATOM 1468 O O . ALA A 1 182 ? 10.670 -10.330 -7.422 1.00 94.06 182 ALA A O 1
ATOM 1469 N N . VAL A 1 183 ? 10.668 -8.556 -6.036 1.00 94.25 183 VAL A N 1
ATOM 1470 C CA . VAL A 1 183 ? 12.118 -8.314 -6.093 1.00 94.25 183 VAL A CA 1
ATOM 1471 C C . VAL A 1 183 ? 12.915 -9.522 -5.605 1.00 94.25 183 VAL A C 1
ATOM 1473 O O . VAL A 1 183 ? 13.847 -9.938 -6.290 1.00 94.25 183 VAL A O 1
ATOM 1476 N N . HIS A 1 184 ? 12.540 -10.103 -4.461 1.00 94.56 184 HIS A N 1
ATOM 1477 C CA . HIS A 1 184 ? 13.288 -11.197 -3.835 1.00 94.56 184 HIS A CA 1
ATOM 1478 C C . HIS A 1 184 ? 13.435 -12.415 -4.755 1.00 94.56 184 HIS A C 1
ATOM 1480 O O . HIS A 1 184 ? 14.494 -13.031 -4.813 1.00 94.56 184 HIS A O 1
ATOM 1486 N N . TYR A 1 185 ? 12.389 -12.726 -5.515 1.00 92.19 185 TYR A N 1
ATOM 1487 C CA . TYR A 1 185 ? 12.353 -13.911 -6.367 1.00 92.19 185 TYR A CA 1
ATOM 1488 C C . TYR A 1 185 ? 12.437 -13.607 -7.865 1.00 92.19 185 TYR A C 1
ATOM 1490 O O . TYR A 1 185 ? 12.359 -14.529 -8.676 1.00 92.19 185 TYR A O 1
ATOM 1498 N N . ARG A 1 186 ? 12.548 -12.328 -8.243 1.00 92.88 186 ARG A N 1
ATOM 1499 C CA . ARG A 1 186 ? 12.538 -11.870 -9.640 1.00 92.88 186 ARG A CA 1
ATOM 1500 C C . ARG A 1 186 ? 11.340 -12.399 -10.434 1.00 92.88 186 ARG A C 1
ATOM 1502 O O . ARG A 1 186 ? 11.490 -12.866 -11.555 1.00 92.88 186 ARG A O 1
ATOM 1509 N N . ASN A 1 187 ? 10.155 -12.336 -9.831 1.00 93.12 187 ASN A N 1
ATOM 1510 C CA . ASN A 1 187 ? 8.906 -12.742 -10.471 1.00 93.12 187 ASN A CA 1
ATOM 1511 C C . ASN A 1 187 ? 7.784 -11.773 -10.060 1.00 93.12 187 ASN A C 1
ATOM 1513 O O . ASN A 1 187 ? 7.439 -11.747 -8.876 1.00 93.12 187 ASN A O 1
ATOM 1517 N N . PRO A 1 188 ? 7.219 -10.987 -10.995 1.00 92.69 188 PRO A N 1
ATOM 1518 C CA . PRO A 1 188 ? 6.216 -9.976 -10.675 1.00 92.69 188 PRO A CA 1
ATOM 1519 C C . PRO A 1 188 ? 4.810 -10.549 -10.464 1.00 92.69 188 PRO A C 1
ATOM 1521 O O . PRO A 1 188 ? 3.928 -9.835 -9.983 1.00 92.69 188 PRO A O 1
ATOM 1524 N N . TYR A 1 189 ? 4.581 -11.811 -10.825 1.00 91.56 189 TYR A N 1
ATOM 1525 C CA . TYR A 1 189 ? 3.267 -12.431 -10.765 1.00 91.56 189 TYR A CA 1
ATOM 1526 C C . TYR A 1 189 ? 2.869 -12.821 -9.329 1.00 91.56 189 TYR A C 1
ATOM 1528 O O . TYR A 1 189 ? 3.730 -13.109 -8.488 1.00 91.56 189 TYR A O 1
ATOM 1536 N N . PRO A 1 190 ? 1.556 -12.855 -9.031 1.00 86.38 190 PRO A N 1
ATOM 1537 C CA . PRO A 1 190 ? 1.028 -13.345 -7.770 1.00 86.38 190 PRO A CA 1
ATOM 1538 C C . PRO A 1 190 ? 1.544 -14.741 -7.440 1.00 86.38 190 PRO A C 1
ATOM 1540 O O . PRO A 1 190 ? 1.519 -15.646 -8.274 1.00 86.38 190 PRO A O 1
ATOM 1543 N N . ARG A 1 191 ? 1.979 -14.929 -6.196 1.00 82.38 191 ARG A N 1
ATOM 1544 C CA . ARG A 1 191 ? 2.401 -16.243 -5.714 1.00 82.38 191 ARG A CA 1
ATOM 1545 C C . ARG A 1 191 ? 1.174 -17.038 -5.279 1.00 82.38 191 ARG A C 1
ATOM 1547 O O . ARG A 1 191 ? 0.462 -16.553 -4.396 1.00 82.38 191 ARG A O 1
ATOM 1554 N N . PRO A 1 192 ? 0.931 -18.240 -5.832 1.00 76.62 192 PRO A N 1
ATOM 1555 C CA . PRO A 1 192 ? -0.090 -19.119 -5.287 1.00 76.62 192 PRO A CA 1
ATOM 1556 C C . PRO A 1 192 ? 0.298 -19.497 -3.854 1.00 76.62 192 PRO A C 1
ATOM 1558 O O . PRO A 1 192 ? 1.455 -19.818 -3.571 1.00 76.62 192 PRO A O 1
ATOM 1561 N N . VAL A 1 193 ? -0.658 -19.424 -2.929 1.00 75.88 193 VAL A N 1
ATOM 1562 C CA . VAL A 1 193 ? -0.413 -19.827 -1.543 1.00 75.88 193 VAL A CA 1
ATOM 1563 C C . VAL A 1 193 ? -0.539 -21.336 -1.455 1.00 75.88 193 VAL A C 1
ATOM 1565 O O . VAL A 1 193 ? -1.626 -21.884 -1.627 1.00 75.88 193 VAL A O 1
ATOM 1568 N N . ASN A 1 194 ? 0.560 -22.007 -1.128 1.00 70.25 194 ASN A N 1
ATOM 1569 C CA . ASN A 1 194 ? 0.579 -23.448 -0.898 1.00 70.25 194 ASN A CA 1
ATOM 1570 C C . ASN A 1 194 ? 0.029 -23.791 0.494 1.00 70.25 194 ASN A C 1
ATOM 1572 O O . ASN A 1 194 ? 0.720 -24.411 1.300 1.00 70.25 194 ASN A O 1
ATOM 1576 N N . VAL A 1 195 ? -1.202 -23.374 0.804 1.00 67.56 195 VAL A N 1
ATOM 1577 C CA . VAL A 1 195 ? -1.896 -23.890 1.990 1.00 67.56 195 VAL A CA 1
ATOM 1578 C C . VAL A 1 195 ? -2.523 -25.221 1.594 1.00 67.56 195 VAL A C 1
ATOM 1580 O O . VAL A 1 195 ? -3.379 -25.233 0.705 1.00 67.56 195 VAL A O 1
ATOM 1583 N N . PRO A 1 196 ? -2.143 -26.350 2.216 1.00 65.88 196 PRO A N 1
ATOM 1584 C CA . PRO A 1 196 ? -2.821 -27.608 1.965 1.00 65.88 196 PRO A CA 1
ATOM 1585 C C . PRO A 1 196 ? -4.316 -27.420 2.270 1.00 65.88 196 PRO A C 1
ATOM 1587 O O . PRO A 1 196 ? -4.652 -27.083 3.408 1.00 65.88 196 PRO A O 1
ATOM 1590 N N . PRO A 1 197 ? -5.235 -27.684 1.321 1.00 61.03 197 PRO A N 1
ATOM 1591 C CA . PRO A 1 197 ? -6.678 -27.477 1.514 1.00 61.03 197 PRO A CA 1
ATOM 1592 C C . PRO A 1 197 ? -7.284 -28.305 2.662 1.00 61.03 197 PRO A C 1
ATOM 1594 O O . PRO A 1 197 ? -8.465 -28.184 2.980 1.00 61.03 197 PRO A O 1
ATOM 1597 N N . ARG A 1 198 ? -6.488 -29.210 3.246 1.00 60.44 198 ARG A N 1
ATOM 1598 C CA . ARG A 1 198 ? -6.859 -30.180 4.279 1.00 60.44 198 ARG A CA 1
ATOM 1599 C C . ARG A 1 198 ? -5.805 -30.297 5.388 1.00 60.44 198 ARG A C 1
ATOM 1601 O O . ARG A 1 198 ? -5.716 -31.355 5.997 1.00 60.44 198 ARG A O 1
ATOM 1608 N N . SER A 1 199 ? -4.996 -29.265 5.654 1.00 64.31 199 SER A N 1
ATOM 1609 C CA . SER A 1 199 ? -4.043 -29.313 6.785 1.00 64.31 199 SER A CA 1
ATOM 1610 C C . SER A 1 199 ? -4.740 -29.523 8.137 1.00 64.31 199 SER A C 1
ATOM 1612 O O . SER A 1 199 ? -4.123 -29.981 9.094 1.00 64.31 199 SER A O 1
ATOM 1614 N N . TYR A 1 200 ? -6.041 -29.243 8.203 1.00 67.50 200 TYR A N 1
ATOM 1615 C CA . TYR A 1 2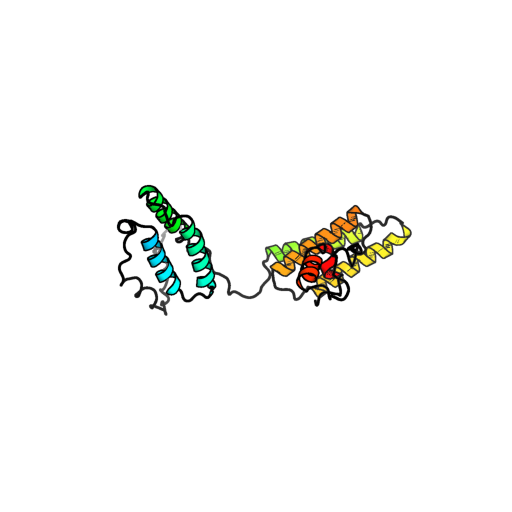00 ? -6.886 -29.534 9.349 1.00 67.50 200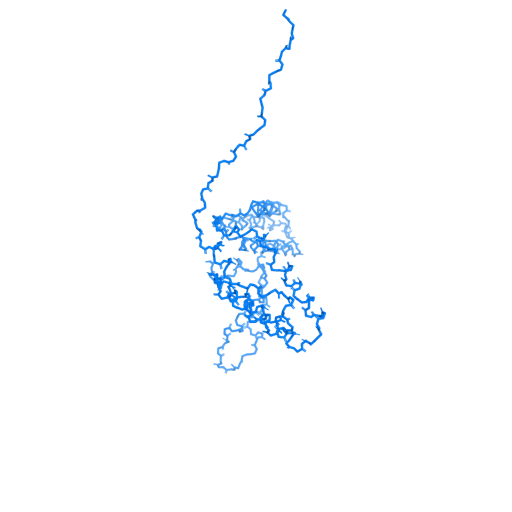 TYR A CA 1
ATOM 1616 C C . TYR A 1 200 ? -7.523 -30.921 9.229 1.00 67.50 200 TYR A C 1
ATOM 1618 O O . TYR A 1 200 ? -8.243 -31.213 8.267 1.00 67.50 200 TYR A O 1
ATOM 1626 N N . SER A 1 201 ? -7.319 -31.761 10.245 1.00 66.31 201 SER A N 1
ATOM 1627 C CA . SER A 1 201 ? -8.063 -33.007 10.391 1.00 66.31 201 SER A CA 1
ATOM 1628 C C . SER A 1 201 ? -9.535 -32.682 10.670 1.00 66.31 201 SER A C 1
ATOM 1630 O O . SER A 1 201 ? -9.896 -32.066 11.671 1.00 66.31 201 SER A O 1
ATOM 1632 N N . LYS A 1 202 ? -10.418 -33.076 9.750 1.00 72.69 202 LYS A N 1
ATOM 1633 C CA . LYS A 1 202 ? -11.866 -33.092 9.985 1.00 72.69 202 LYS A CA 1
ATOM 1634 C C . LYS A 1 202 ? -12.304 -34.534 10.187 1.00 72.69 202 LYS A C 1
ATOM 1636 O O . LYS A 1 202 ? -11.834 -35.424 9.482 1.00 72.69 202 LYS A O 1
ATOM 1641 N N . GLN A 1 203 ? -13.223 -34.765 11.119 1.00 72.81 203 GLN A N 1
ATOM 1642 C CA . GLN A 1 203 ? -13.886 -36.064 11.211 1.00 72.81 203 GLN A CA 1
ATOM 1643 C C . GLN A 1 203 ? -14.628 -36.341 9.895 1.00 72.81 203 GLN A C 1
ATOM 1645 O O . GLN A 1 203 ? -15.272 -35.446 9.336 1.00 72.81 203 GLN A O 1
ATOM 1650 N N . VAL A 1 204 ? -14.514 -37.571 9.389 1.00 76.88 204 VAL A N 1
ATOM 1651 C CA . VAL A 1 204 ? -15.168 -38.007 8.148 1.00 76.88 204 VAL A CA 1
ATOM 1652 C C . VAL A 1 204 ? -16.674 -37.728 8.244 1.00 76.88 204 VAL A C 1
ATOM 1654 O O . VAL A 1 204 ? -17.296 -37.980 9.272 1.00 76.88 204 VAL A O 1
ATOM 1657 N N . GLY A 1 205 ? -17.250 -37.126 7.200 1.00 77.62 205 GLY A N 1
ATOM 1658 C CA . GLY A 1 205 ? -18.673 -36.759 7.147 1.00 77.62 205 GLY A CA 1
ATOM 1659 C C . GLY A 1 205 ? -19.043 -35.401 7.762 1.00 77.62 205 GLY A C 1
ATOM 1660 O O . GLY A 1 205 ? -20.130 -34.897 7.484 1.00 77.62 205 GLY A O 1
ATOM 1661 N N . LYS A 1 206 ? -18.158 -34.742 8.528 1.00 74.44 206 LYS A N 1
ATOM 1662 C CA . LYS A 1 206 ? -18.431 -33.402 9.086 1.00 74.44 206 LYS A CA 1
ATOM 1663 C C . LYS A 1 206 ? -17.901 -32.286 8.177 1.00 74.44 206 LYS A C 1
ATOM 1665 O O . LYS A 1 206 ? -16.783 -32.350 7.659 1.00 74.44 206 LYS A O 1
ATOM 1670 N N . ARG A 1 207 ? -18.703 -31.229 7.982 1.00 69.50 207 ARG A N 1
ATOM 1671 C CA . ARG A 1 207 ? -18.251 -29.986 7.326 1.00 69.50 207 ARG A CA 1
ATOM 1672 C C . ARG A 1 207 ? -17.209 -29.304 8.218 1.00 69.50 207 ARG A C 1
ATOM 1674 O O . ARG A 1 207 ? -17.329 -29.342 9.440 1.00 69.50 207 ARG A O 1
ATOM 1681 N N . ALA A 1 208 ? -16.193 -28.685 7.613 1.00 71.00 208 ALA A N 1
ATOM 1682 C CA . ALA A 1 208 ? -15.242 -27.871 8.366 1.00 71.00 208 ALA A CA 1
ATOM 1683 C C . ALA A 1 208 ? -16.006 -26.748 9.085 1.00 71.00 208 ALA A C 1
ATOM 1685 O O . ALA A 1 208 ? -16.847 -26.083 8.479 1.00 71.00 208 ALA A O 1
ATOM 1686 N N . GLY A 1 209 ? -15.756 -26.576 10.382 1.00 75.00 209 GLY A N 1
ATOM 1687 C CA . GLY A 1 209 ? -16.427 -25.543 11.164 1.00 75.00 209 GLY A CA 1
ATOM 1688 C C . GLY A 1 209 ? -16.022 -24.139 10.708 1.00 75.00 209 GLY A C 1
ATOM 1689 O O . GLY A 1 209 ? -14.888 -23.930 10.273 1.00 75.00 209 GLY A O 1
ATOM 1690 N N . LYS A 1 210 ? -16.918 -23.158 10.886 1.00 79.62 210 LYS A N 1
ATOM 1691 C CA . LYS A 1 210 ? -16.644 -21.731 10.608 1.00 79.62 210 LYS A CA 1
ATOM 1692 C C . LYS A 1 210 ? -15.369 -21.232 11.308 1.00 79.62 210 LYS A C 1
ATOM 1694 O O . LYS A 1 210 ? -14.660 -20.389 10.774 1.00 79.62 210 LYS A O 1
ATOM 1699 N N . ALA A 1 211 ? -15.046 -21.788 12.480 1.00 78.69 211 ALA A N 1
ATOM 1700 C CA . ALA A 1 211 ? -13.824 -21.476 13.221 1.00 78.69 211 ALA A CA 1
ATOM 1701 C C . ALA A 1 211 ? -12.539 -21.901 12.483 1.00 78.69 211 ALA A C 1
ATOM 1703 O O . ALA A 1 211 ? -11.580 -21.138 12.462 1.00 78.69 211 ALA A O 1
ATOM 1704 N N . ILE A 1 212 ? -12.536 -23.075 11.840 1.00 79.38 212 ILE A N 1
ATOM 1705 C CA . ILE A 1 212 ? -11.383 -23.587 11.077 1.00 79.38 212 ILE A CA 1
ATOM 1706 C C . ILE A 1 212 ? -11.184 -22.752 9.808 1.00 79.38 212 ILE A C 1
ATOM 1708 O O . ILE A 1 212 ? -10.062 -22.376 9.483 1.00 79.38 212 ILE A O 1
ATOM 1712 N N . GLN A 1 213 ? -12.279 -22.405 9.122 1.00 80.12 213 GLN A N 1
ATOM 1713 C CA . GLN A 1 213 ? -12.240 -21.510 7.959 1.00 80.12 213 GLN A CA 1
ATOM 1714 C C . GLN A 1 213 ? -11.668 -20.141 8.340 1.00 80.12 213 GLN A C 1
ATOM 1716 O O . GLN A 1 213 ? -10.712 -19.691 7.718 1.00 80.12 213 GLN A O 1
ATOM 1721 N N . LYS A 1 214 ? -12.152 -19.549 9.439 1.00 82.81 214 LYS A N 1
ATOM 1722 C CA . LYS A 1 214 ? -11.634 -18.281 9.965 1.00 82.81 214 LYS A CA 1
ATOM 1723 C C . LYS A 1 214 ? -10.147 -18.361 10.329 1.00 82.81 214 LYS A C 1
ATOM 1725 O O . LYS A 1 214 ? -9.394 -17.454 10.004 1.00 82.81 214 LYS A O 1
ATOM 1730 N N . GLN A 1 215 ? -9.697 -19.437 10.980 1.00 80.06 215 GLN A N 1
ATOM 1731 C CA . GLN A 1 215 ? -8.271 -19.637 11.278 1.00 80.06 215 GLN A CA 1
ATOM 1732 C C . GLN A 1 215 ? -7.427 -19.736 10.004 1.00 80.06 215 GLN A C 1
ATOM 1734 O O . GLN A 1 215 ? -6.347 -19.149 9.939 1.00 80.06 215 GLN A O 1
ATOM 1739 N N . SER A 1 216 ? -7.931 -20.432 8.985 1.00 78.31 216 SER A N 1
ATOM 1740 C CA . SER A 1 216 ? -7.272 -20.517 7.685 1.00 78.31 216 SER A CA 1
ATOM 1741 C C . SER A 1 216 ? -7.206 -19.157 6.992 1.00 78.31 216 SER A C 1
ATOM 1743 O O . SER A 1 216 ? -6.158 -18.821 6.453 1.00 78.31 216 SER A O 1
ATOM 1745 N N . GLU A 1 217 ? -8.286 -18.373 7.010 1.00 80.31 217 GLU A N 1
ATOM 1746 C CA . GLU A 1 217 ? -8.336 -17.016 6.450 1.00 80.31 217 GLU A CA 1
ATOM 1747 C C . GLU A 1 217 ? -7.344 -16.080 7.144 1.00 80.31 217 GLU A C 1
ATOM 1749 O O . GLU A 1 217 ? -6.602 -15.370 6.473 1.00 80.31 217 GLU A O 1
ATOM 1754 N N . LEU A 1 218 ? -7.272 -16.130 8.478 1.00 81.38 218 LEU A N 1
ATOM 1755 C CA . LEU A 1 218 ? -6.324 -15.340 9.271 1.00 81.38 218 LEU A CA 1
ATOM 1756 C C . LEU A 1 218 ? -4.864 -15.726 9.013 1.00 81.38 218 LEU A C 1
ATOM 1758 O O . LEU A 1 218 ? -3.970 -14.901 9.176 1.00 81.38 218 LEU A O 1
ATOM 1762 N N . SER A 1 219 ? -4.631 -16.976 8.618 1.00 79.88 219 SER A N 1
ATOM 1763 C CA . SER A 1 219 ? -3.302 -17.502 8.309 1.00 79.88 219 SER A CA 1
ATOM 1764 C C . SER A 1 219 ? -2.861 -17.190 6.872 1.00 79.88 219 SER A C 1
ATOM 1766 O O . SER A 1 219 ? -1.707 -17.446 6.526 1.00 79.88 219 SER A O 1
ATOM 1768 N N . LYS A 1 220 ? -3.744 -16.643 6.016 1.00 81.94 220 LYS A N 1
ATOM 1769 C CA . LYS A 1 220 ? -3.375 -16.230 4.654 1.00 81.94 220 LYS A CA 1
ATOM 1770 C C . LYS A 1 220 ? -2.376 -15.067 4.725 1.00 81.94 220 LYS A C 1
ATOM 1772 O O . LYS A 1 220 ? -2.575 -14.123 5.493 1.00 81.94 220 LYS A O 1
ATOM 1777 N N . PRO A 1 221 ? -1.299 -15.096 3.924 1.00 86.38 221 PRO A N 1
ATOM 1778 C CA . PRO A 1 221 ? -0.310 -14.038 3.963 1.00 86.38 221 PRO A CA 1
ATOM 1779 C C . PRO A 1 221 ? -0.879 -12.743 3.378 1.00 86.38 221 PRO A C 1
ATOM 1781 O O . PRO A 1 221 ? -1.730 -12.743 2.489 1.00 86.38 221 PRO A O 1
ATOM 1784 N N . ILE A 1 222 ? -0.370 -11.614 3.869 1.00 86.31 222 ILE A N 1
ATOM 1785 C CA . ILE A 1 222 ? -0.931 -10.291 3.579 1.00 86.31 222 ILE A CA 1
ATOM 1786 C C . ILE A 1 222 ? -0.970 -9.931 2.087 1.00 86.31 222 ILE A C 1
ATOM 1788 O O . ILE A 1 222 ? -1.886 -9.243 1.656 1.00 86.31 222 ILE A O 1
ATOM 1792 N N . TYR A 1 223 ? -0.015 -10.426 1.295 1.00 83.38 223 TYR A N 1
ATOM 1793 C CA . TYR A 1 223 ? 0.142 -10.100 -0.127 1.00 83.38 223 TYR A CA 1
ATOM 1794 C C . TYR A 1 223 ? -0.898 -10.760 -1.054 1.00 83.38 223 TYR A C 1
ATOM 1796 O O . TYR A 1 223 ? -0.772 -10.656 -2.272 1.00 83.38 223 TYR A O 1
ATOM 1804 N N . VAL A 1 224 ? -1.879 -11.476 -0.497 1.00 84.69 224 VAL A N 1
ATOM 1805 C CA . VAL A 1 224 ? -2.840 -12.311 -1.242 1.00 84.69 224 VAL A CA 1
ATOM 1806 C C . VAL A 1 224 ? -4.244 -11.709 -1.267 1.00 84.69 224 VAL A C 1
ATOM 1808 O O . VAL A 1 224 ? -5.043 -12.083 -2.121 1.00 84.69 224 VAL A O 1
ATOM 1811 N N . LYS A 1 225 ? -4.548 -10.745 -0.390 1.00 82.25 225 LYS A N 1
ATOM 1812 C CA . LYS A 1 225 ? -5.904 -10.198 -0.209 1.00 82.25 225 LYS A CA 1
ATOM 1813 C C . LYS A 1 225 ? -6.522 -9.653 -1.506 1.00 82.25 225 LYS A C 1
ATOM 1815 O O . LYS A 1 225 ? -7.682 -9.921 -1.784 1.00 82.25 225 LYS A O 1
ATOM 1820 N N . SER A 1 226 ? -5.756 -8.927 -2.317 1.00 77.19 226 SER A N 1
ATOM 1821 C CA . SER A 1 226 ? -6.210 -8.308 -3.574 1.00 77.19 226 SER A CA 1
ATOM 1822 C C . SER A 1 226 ? -6.385 -9.288 -4.739 1.00 77.19 226 SER A C 1
ATOM 1824 O O . SER A 1 226 ? -7.054 -8.949 -5.719 1.00 77.19 226 SER A O 1
ATOM 1826 N N . ILE A 1 227 ? -5.782 -10.478 -4.650 1.00 76.38 227 ILE A N 1
ATOM 1827 C CA . ILE A 1 227 ? -5.801 -11.523 -5.689 1.00 76.38 227 ILE A CA 1
ATOM 1828 C C . ILE A 1 227 ? -6.845 -12.599 -5.373 1.00 76.38 227 ILE A C 1
ATOM 1830 O O . ILE A 1 227 ? -7.333 -13.269 -6.275 1.00 76.38 227 ILE A O 1
ATOM 1834 N N . ASP A 1 228 ? -7.170 -12.786 -4.097 1.00 69.25 228 ASP A N 1
ATOM 1835 C CA . ASP A 1 228 ? -8.097 -13.814 -3.654 1.00 69.25 228 ASP A CA 1
ATOM 1836 C C . ASP A 1 228 ? -9.548 -13.437 -3.983 1.00 69.25 228 ASP A C 1
ATOM 1838 O O . ASP A 1 228 ? -10.172 -12.628 -3.299 1.00 69.25 228 ASP A O 1
ATOM 1842 N N . ASP A 1 229 ? -10.105 -14.048 -5.027 1.00 61.78 229 ASP A N 1
ATOM 1843 C CA . ASP A 1 229 ? -11.509 -13.863 -5.408 1.00 61.78 229 ASP A CA 1
ATOM 1844 C C . ASP A 1 229 ? -12.489 -14.574 -4.453 1.00 61.78 229 ASP A C 1
ATOM 1846 O O . ASP A 1 229 ? -13.703 -14.448 -4.606 1.00 61.78 229 ASP A O 1
ATOM 1850 N N . THR A 1 230 ? -11.993 -15.307 -3.444 1.00 59.00 230 THR A N 1
ATOM 1851 C CA . THR A 1 230 ? -12.851 -15.947 -2.431 1.00 59.00 230 THR A CA 1
ATOM 1852 C C . THR A 1 230 ? -13.377 -14.976 -1.373 1.00 59.00 230 THR A C 1
ATOM 1854 O O . THR A 1 230 ? -14.305 -15.326 -0.643 1.00 59.00 230 THR A O 1
ATOM 1857 N N . VAL A 1 231 ? -12.822 -13.760 -1.291 1.00 54.91 231 VAL A N 1
ATOM 1858 C CA . VAL A 1 231 ? -13.257 -12.720 -0.350 1.00 54.91 231 VAL A CA 1
ATOM 1859 C C . VAL A 1 231 ? -14.073 -11.661 -1.107 1.00 54.91 231 VAL A C 1
ATOM 1861 O O . VAL A 1 231 ? -13.555 -11.081 -2.062 1.00 54.91 231 VAL A O 1
ATOM 1864 N N . PRO A 1 232 ? -15.331 -11.379 -0.709 1.00 49.97 232 PRO A N 1
ATOM 1865 C CA . PRO A 1 232 ? -16.105 -10.284 -1.291 1.00 49.97 232 PRO A CA 1
ATOM 1866 C C . PRO A 1 232 ? -15.363 -8.952 -1.112 1.00 49.97 232 PRO A C 1
ATOM 1868 O O . PRO A 1 232 ? -14.949 -8.635 0.006 1.00 49.97 232 PRO A O 1
ATOM 1871 N N . LYS A 1 233 ? -15.175 -8.222 -2.217 1.00 48.69 233 LYS A N 1
ATOM 1872 C CA . LYS A 1 233 ? -14.483 -6.924 -2.276 1.00 48.69 233 LYS A CA 1
ATOM 1873 C C . LYS A 1 233 ? -15.435 -5.778 -1.953 1.00 48.69 233 LYS A C 1
ATOM 1875 O O . LYS A 1 233 ? -16.595 -5.844 -2.417 1.00 48.69 233 LYS A O 1
#

Foldseek 3Di:
DDDDDDDDDDDDDDDDDDDDDPPPVVVVVVPDDPPPLVNPQALVVVLVVVLVVLVPDPDPCSVVVNVVSVVVCVVCRPPNDRVVSVVVVVVVVVVVPPPPPPPPPPDDLAAPPVLVVLLVVLLVVQLVCLVPAQAPDNVCNVVLSCVSNVVSVVVCVVCVPPRDNVVSVLVSVLSVVLSVVCVVVVHNDDDDDPDPPPPDDDDPPDDDDPVVVVVVVVPDDSNCPVVDPVDDD

pLDDT: mean 71.16, std 22.18, range [22.62, 98.0]

InterPro domains:
  IPR008011 Complex 1 LYR protein domain [PF05347] (44-91)
  IPR008011 Complex 1 LYR protein domain [PF05347] (118-179)
  IPR040330 LYR motif-containing protein 1 [PTHR14273] (113-229)
  IPR045294 LYRM1, LYR domain [cd20261] (118-191)

Radius of gyration: 30.71 Å; chains: 1; bounding box: 43×107×78 Å